Protein AF-0000000087666744 (afdb_homodimer)

Organism: NCBI:txid484088

Radius of gyration: 25.63 Å; Cα contacts (8 Å, |Δi|>4): 619; chains: 2; bounding box: 99×79×42 Å

pLDDT: mean 88.65, std 18.72, range [38.91, 98.94]

Sequence (316 aa):
MKSLLIVILNVIALVVMPTIAQAQQSLMPDPAAFERDHFNKRCGGQASYGDGFVTEQDINNDGLKDIVINEGEITCKGEKGPDCTDEGCPRNFYLQVAEGGYFMVATARIYGYDFIQRFGNMVLVMKMHPHFCDRTDTEPCEMTVRVRGTKFVTISKKMKSLLIVILNVIALVVMPTIAQAQQSLMPDPAAFERDHFNKRCGGQASYGDGFVTEQDINNDGLKDIVINEGEITCKGEKGPDCTDEGCPRNFYLQVAEGGYFMVATARIYGYDFIQRFGNMVLVMKMHPHFCDRTDTEPCEMTVRVRGTKFVTISKK

Secondary structure (DSSP, 8-state):
-------------------------PPBS-HHHHHHHHHHHHTTT-EEE-TTSEEEE-TTSSSS-EEEEEGGGEEETTEESTT-BTTBEEEEEEEE-TTS-EEEEEEEEESEEEEEEETTEEEEEEEE-GGGGT--SSS-EEEEEEEETTEEEEEEE-/-------------------------PPBS-HHHHHHHHHHHHTTT-EEE-TTSEEEE-TTSSSS-EEEEEGGGEEETTEESTT-BTTBEEEEEEEE-TTS-EEEEEEEEESEEEEEEETTEEEEEEEE-GGGGT--SSS-EEEEEEEETTEEEEEEE-

Nearest PDB structures (foldseek):
  7yny-assembly1_H  TM=3.699E-01  e=9.522E-01  Helicoverpa armigera nucleopolyhedrovirus
  7pkw-assembly1_A  TM=5.130E-01  e=5.928E+00  Streptococcus thermophilus
  8xxn-assembly1_3B  TM=5.288E-01  e=9.761E+00  Homo sapiens
  6w3f-assembly2_B  TM=2.736E-01  e=1.403E+00  synthetic construct
  7yny-assembly1_H  TM=3.662E-01  e=1.272E+00  Helicoverpa armigera nucleopolyhedrovirus

Solvent-accessible surface area (backbone atoms only — not comparable to full-atom values): 18112 Å² total; per-residue (Å²): 134,86,77,78,80,76,80,77,76,78,76,78,77,77,74,74,69,75,71,71,74,64,49,77,73,67,64,38,80,48,68,67,61,54,51,49,53,54,45,25,61,75,31,74,67,39,47,47,74,45,89,70,23,65,43,78,41,51,64,40,72,78,82,49,71,15,41,39,38,33,45,54,28,30,27,41,71,83,36,68,14,78,77,42,55,99,53,23,20,42,30,40,36,28,46,50,46,93,92,57,32,24,44,76,74,48,68,46,62,26,70,47,70,44,82,42,77,54,97,93,37,61,30,41,41,32,32,26,44,15,68,83,63,70,38,86,65,86,59,70,24,40,37,32,31,38,34,55,78,88,40,79,41,78,58,39,64,86,135,84,78,78,79,76,79,79,77,79,78,76,76,78,73,74,68,75,71,71,72,63,52,78,74,67,64,39,79,48,66,67,60,53,52,49,54,53,44,25,61,73,32,74,67,40,47,48,72,45,85,68,23,67,43,78,41,49,64,40,71,78,83,50,69,16,41,39,39,33,46,55,29,29,28,41,71,85,36,67,15,77,78,41,52,99,52,23,20,43,31,40,36,29,46,50,46,94,92,56,33,24,44,75,74,48,69,46,62,26,70,47,71,45,82,44,78,54,97,92,35,61,30,41,39,33,33,25,44,16,68,83,64,68,40,86,66,85,58,69,24,41,38,31,31,37,35,56,79,88,39,79,41,78,58,39,63,89

Foldseek 3Di:
DPPPPPPPPPPPPPPPPPPPVPPPPDFAQDVVVVVCVVLCVVLVNPKDFDPPQWDWDPQQPPPDTWIKGWQQGIARPNRGQPPADPFAHKIWTWDADPVHGTDTLDIDGFNDWDFDDDPNATKIWTWTQCVVVVDDDGHIKTWIWHHHPSDTHTPDID/DPPPPPPPPPPPPPPPPPPPVPPPPDFAQDVVVVVCVVLCVVLVNPKDFDPPQWDWDPQQPPPDTWIKGWQQGIARPNRGQPPADPFAHKIWTWDADPVHGTDTLDIDGFNDWDFDDDPNATKIWTWTACVVVVDDDGHIKTWIWHHHPSDTHTPDID

Structure (mmCIF, N/CA/C/O backbone):
data_AF-0000000087666744-model_v1
#
loop_
_entity.id
_entity.type
_entity.pdbx_description
1 polymer 'Uncharacterized protein'
#
loop_
_atom_site.group_PDB
_atom_site.id
_atom_site.type_symbol
_atom_site.label_atom_id
_atom_site.label_alt_id
_atom_site.label_comp_id
_atom_site.label_asym_id
_atom_site.label_entity_id
_atom_site.label_seq_id
_atom_site.pdbx_PDB_ins_code
_atom_site.Cartn_x
_atom_site.Cartn_y
_atom_site.Cartn_z
_atom_site.occupancy
_atom_site.B_iso_or_equiv
_atom_site.auth_seq_id
_atom_site.auth_comp_id
_atom_site.auth_asym_id
_atom_site.auth_atom_id
_atom_site.pdbx_PDB_model_num
ATOM 1 N N . MET A 1 1 ? 53.219 57.031 -16.375 1 38.91 1 MET A N 1
ATOM 2 C CA . MET A 1 1 ? 52.375 56.188 -15.539 1 38.91 1 MET A CA 1
ATOM 3 C C . MET A 1 1 ? 51.156 55.688 -16.328 1 38.91 1 MET A C 1
ATOM 5 O O . MET A 1 1 ? 50.156 56.375 -16.469 1 38.91 1 MET A O 1
ATOM 9 N N . LYS A 1 2 ? 51.438 54.906 -17.516 1 48.69 2 LYS A N 1
ATOM 10 C CA . LYS A 1 2 ? 50.406 54.281 -18.375 1 48.69 2 LYS A CA 1
ATOM 11 C C . LYS A 1 2 ? 49.5 53.344 -17.562 1 48.69 2 LYS A C 1
ATOM 13 O O . LYS A 1 2 ? 50 52.438 -16.891 1 48.69 2 LYS A O 1
ATOM 18 N N . SER A 1 3 ? 48.344 53.812 -17.031 1 44.25 3 SER A N 1
ATOM 19 C CA . SER A 1 3 ? 47.312 53.125 -16.312 1 44.25 3 SER A CA 1
ATOM 20 C C . SER A 1 3 ? 46.75 51.938 -17.141 1 44.25 3 SER A C 1
ATOM 22 O O . SER A 1 3 ? 46.281 52.156 -18.266 1 44.25 3 SER A O 1
ATOM 24 N N . LEU A 1 4 ? 47.375 50.781 -17.047 1 49.62 4 LEU A N 1
ATOM 25 C CA . LEU A 1 4 ? 46.844 49.562 -17.625 1 49.62 4 LEU A CA 1
ATOM 26 C C . LEU A 1 4 ? 45.406 49.312 -17.141 1 49.62 4 LEU A C 1
ATOM 28 O O . LEU A 1 4 ? 45.156 49.188 -15.945 1 49.62 4 LEU A O 1
ATOM 32 N N . LEU A 1 5 ? 44.406 49.719 -17.922 1 48.03 5 LEU A N 1
ATOM 33 C CA . LEU A 1 5 ? 42.969 49.469 -17.734 1 48.03 5 LEU A CA 1
ATOM 34 C C . LEU A 1 5 ? 42.688 47.969 -17.766 1 48.03 5 LEU A C 1
ATOM 36 O O . LEU A 1 5 ? 42.906 47.312 -18.781 1 48.03 5 LEU A O 1
ATOM 40 N N . ILE A 1 6 ? 42.906 47.25 -16.672 1 52.59 6 ILE A N 1
ATOM 41 C CA . ILE A 1 6 ? 42.5 45.875 -16.578 1 52.59 6 ILE A CA 1
ATOM 42 C C . ILE A 1 6 ? 41 45.719 -16.688 1 52.59 6 ILE A C 1
ATOM 44 O O . ILE A 1 6 ? 40.25 46.281 -15.875 1 52.59 6 ILE A O 1
ATOM 48 N N . VAL A 1 7 ? 40.438 45.469 -17.891 1 47.66 7 VAL A N 1
ATOM 49 C CA . VAL A 1 7 ? 39.031 45.156 -18.125 1 47.66 7 VAL A CA 1
ATOM 50 C C . VAL A 1 7 ? 38.688 43.781 -17.5 1 47.66 7 VAL A C 1
ATOM 52 O O . VAL A 1 7 ? 39.281 42.781 -17.875 1 47.66 7 VAL A O 1
ATOM 55 N N . ILE A 1 8 ? 38.344 43.781 -16.219 1 48 8 ILE A N 1
ATOM 56 C CA . ILE A 1 8 ? 37.844 42.562 -15.594 1 48 8 ILE A CA 1
ATOM 57 C C . ILE A 1 8 ? 36.531 42.156 -16.234 1 48 8 ILE A C 1
ATOM 59 O O . ILE A 1 8 ? 35.531 42.906 -16.156 1 48 8 ILE A O 1
ATOM 63 N N . LEU A 1 9 ? 36.531 41.344 -17.312 1 46.62 9 LEU A N 1
ATOM 64 C CA . LEU A 1 9 ? 35.344 40.719 -17.875 1 46.62 9 LEU A CA 1
ATOM 65 C C . LEU A 1 9 ? 34.688 39.75 -16.875 1 46.62 9 LEU A C 1
ATOM 67 O O . LEU A 1 9 ? 35.281 38.75 -16.484 1 46.62 9 LEU A O 1
ATOM 71 N N . ASN A 1 10 ? 33.812 40.25 -16.016 1 46.53 10 ASN A N 1
ATOM 72 C CA . ASN A 1 10 ? 33.031 39.375 -15.156 1 46.53 10 ASN A CA 1
ATOM 73 C C . ASN A 1 10 ? 32.156 38.406 -15.961 1 46.53 10 ASN A C 1
ATOM 75 O O . ASN A 1 10 ? 31.25 38.812 -16.672 1 46.53 10 ASN A O 1
ATOM 79 N N . VAL A 1 11 ? 32.75 37.281 -16.438 1 44.62 11 VAL A N 1
ATOM 80 C CA . VAL A 1 11 ? 31.969 36.188 -17.031 1 44.62 11 VAL A CA 1
ATOM 81 C C . VAL A 1 11 ? 30.922 35.719 -16.047 1 44.62 11 VAL A C 1
ATOM 83 O O . VAL A 1 11 ? 31.25 35.156 -14.992 1 44.62 11 VAL A O 1
ATOM 86 N N . ILE A 1 12 ? 29.75 36.344 -15.945 1 45.22 12 ILE A N 1
ATOM 87 C CA . ILE A 1 12 ? 28.609 35.844 -15.188 1 45.22 12 ILE A CA 1
ATOM 88 C C . ILE A 1 12 ? 28.219 34.469 -15.68 1 45.22 12 ILE A C 1
ATOM 90 O O . ILE A 1 12 ? 27.766 34.312 -16.812 1 45.22 12 ILE A O 1
ATOM 94 N N . ALA A 1 13 ? 28.953 33.344 -15.289 1 42.81 13 ALA A N 1
ATOM 95 C CA . ALA A 1 13 ? 28.453 32 -15.578 1 42.81 13 ALA A CA 1
ATOM 96 C C . ALA A 1 13 ? 27.062 31.797 -14.977 1 42.81 13 ALA A C 1
ATOM 98 O O . ALA A 1 13 ? 26.906 31.781 -13.758 1 42.81 13 ALA A O 1
ATOM 99 N N . LEU A 1 14 ? 25.984 32.125 -15.703 1 43.78 14 LEU A N 1
ATOM 100 C CA . LEU A 1 14 ? 24.641 31.703 -15.336 1 43.78 14 LEU A CA 1
ATOM 101 C C . LEU A 1 14 ? 24.562 30.188 -15.203 1 43.78 14 LEU A C 1
ATOM 103 O O . LEU A 1 14 ? 24.562 29.469 -16.203 1 43.78 14 LEU A O 1
ATOM 107 N N . VAL A 1 15 ? 25.109 29.609 -14.156 1 42.53 15 VAL A N 1
ATOM 108 C CA . VAL A 1 15 ? 24.828 28.203 -13.891 1 42.53 15 VAL A CA 1
ATOM 109 C C . VAL A 1 15 ? 23.312 27.984 -13.82 1 42.53 15 VAL A C 1
ATOM 111 O O . VAL A 1 15 ? 22.656 28.469 -12.898 1 42.53 15 VAL A O 1
ATOM 114 N N . VAL A 1 16 ? 22.578 27.875 -14.922 1 42.31 16 VAL A N 1
ATOM 115 C CA . VAL A 1 16 ? 21.203 27.391 -14.914 1 42.31 16 VAL A CA 1
ATOM 116 C C . VAL A 1 16 ? 21.109 26.094 -14.125 1 42.31 16 VAL A C 1
ATOM 118 O O . VAL A 1 16 ? 21.609 25.062 -14.57 1 42.31 16 VAL A O 1
ATOM 121 N N . MET A 1 17 ? 21.172 26.141 -12.82 1 40.66 17 MET A N 1
ATOM 122 C CA . MET A 1 17 ? 20.828 24.938 -12.078 1 40.66 17 MET A CA 1
ATOM 123 C C . MET A 1 17 ? 19.562 24.312 -12.625 1 40.66 17 MET A C 1
ATOM 125 O O . MET A 1 17 ? 18.547 24.984 -12.781 1 40.66 17 MET A O 1
ATOM 129 N N . PRO A 1 18 ? 19.641 23.25 -13.383 1 42.25 18 PRO A N 1
ATOM 130 C CA . PRO A 1 18 ? 18.391 22.594 -13.766 1 42.25 18 PRO A CA 1
ATOM 131 C C . PRO A 1 18 ? 17.391 22.5 -12.609 1 42.25 18 PRO A C 1
ATOM 133 O O . PRO A 1 18 ? 17.766 22.141 -11.492 1 42.25 18 PRO A O 1
ATOM 136 N N . THR A 1 19 ? 16.406 23.328 -12.477 1 38.94 19 THR A N 1
ATOM 137 C CA . THR A 1 19 ? 15.289 23.047 -11.586 1 38.94 19 THR A CA 1
ATOM 138 C C . THR A 1 19 ? 14.844 21.594 -11.703 1 38.94 19 THR A C 1
ATOM 140 O O . THR A 1 19 ? 14.375 21.172 -12.766 1 38.94 19 THR A O 1
ATOM 143 N N . ILE A 1 20 ? 15.633 20.594 -11.336 1 40.03 20 ILE A N 1
ATOM 144 C CA . ILE A 1 20 ? 14.922 19.328 -11.141 1 40.03 20 ILE A CA 1
ATOM 145 C C . ILE A 1 20 ? 13.477 19.609 -10.742 1 40.03 20 ILE A C 1
ATOM 147 O O . ILE A 1 20 ? 13.219 20.25 -9.727 1 40.03 20 ILE A O 1
ATOM 151 N N . ALA A 1 21 ? 12.641 20.031 -11.68 1 41.25 21 ALA A N 1
ATOM 152 C CA . ALA A 1 21 ? 11.203 20.078 -11.398 1 41.25 21 ALA A CA 1
ATOM 153 C C . ALA A 1 21 ? 10.805 19.016 -10.383 1 41.25 21 ALA A C 1
ATOM 155 O O . ALA A 1 21 ? 10.711 17.828 -10.719 1 41.25 21 ALA A O 1
ATOM 156 N N . GLN A 1 22 ? 11.352 19 -9.125 1 43.62 22 GLN A N 1
ATOM 157 C CA . GLN A 1 22 ? 10.695 18.141 -8.148 1 43.62 22 GLN A CA 1
ATOM 158 C C . GLN A 1 22 ? 9.18 18.141 -8.336 1 43.62 22 GLN A C 1
ATOM 160 O O . GLN A 1 22 ? 8.578 19.188 -8.547 1 43.62 22 GLN A O 1
ATOM 165 N N . ALA A 1 23 ? 8.672 17.219 -8.961 1 49.75 23 ALA A N 1
ATOM 166 C CA . ALA A 1 23 ? 7.23 17.031 -9.109 1 49.75 23 ALA A CA 1
ATOM 167 C C . ALA A 1 23 ? 6.477 17.719 -7.969 1 49.75 23 ALA A C 1
ATOM 169 O O . ALA A 1 23 ? 6.809 17.516 -6.797 1 49.75 23 ALA A O 1
ATOM 170 N N . GLN A 1 24 ? 5.938 18.953 -8.164 1 52.19 24 GLN A N 1
ATOM 171 C CA . GLN A 1 24 ? 5.246 19.797 -7.207 1 52.19 24 GLN A CA 1
ATOM 172 C C . GLN A 1 24 ? 4.277 18.984 -6.348 1 52.19 24 GLN A C 1
ATOM 174 O O . GLN A 1 24 ? 3.133 18.766 -6.746 1 52.19 24 GLN A O 1
ATOM 179 N N . GLN A 1 25 ? 4.727 18.047 -5.438 1 63.5 25 GLN A N 1
ATOM 180 C CA . GLN A 1 25 ? 3.842 17.391 -4.48 1 63.5 25 GLN A CA 1
ATOM 181 C C . GLN A 1 25 ? 3.084 18.422 -3.643 1 63.5 25 GLN A C 1
ATOM 183 O O . GLN A 1 25 ? 3.682 19.344 -3.096 1 63.5 25 GLN A O 1
ATOM 188 N N . SER A 1 26 ? 1.712 18.625 -3.898 1 76 26 SER A N 1
ATOM 189 C CA . SER A 1 26 ? 0.918 19.484 -3.031 1 76 26 SER A CA 1
ATOM 190 C C . SER A 1 26 ? 0.887 18.953 -1.601 1 76 26 SER A C 1
ATOM 192 O O . SER A 1 26 ? 0.693 17.766 -1.381 1 76 26 SER A O 1
ATOM 194 N N . LEU A 1 27 ? 1.255 19.797 -0.593 1 87.88 27 LEU A N 1
ATOM 195 C CA . LEU A 1 27 ? 1.311 19.406 0.81 1 87.88 27 LEU A CA 1
ATOM 196 C C . LEU A 1 27 ? -0.052 19.562 1.476 1 87.88 27 LEU A C 1
ATOM 198 O O . LEU A 1 27 ? -0.756 20.547 1.228 1 87.88 27 LEU A O 1
ATOM 202 N N . MET A 1 28 ? -0.437 18.516 2.234 1 92.88 28 MET A N 1
ATOM 203 C CA . MET A 1 28 ? -1.673 18.5 3.012 1 92.88 28 MET A CA 1
ATOM 204 C C . MET A 1 28 ? -1.461 19.141 4.379 1 92.88 28 MET A C 1
ATOM 206 O O . MET A 1 28 ? -0.587 18.719 5.137 1 92.88 28 MET A O 1
ATOM 210 N N . PRO A 1 29 ? -2.291 20.156 4.633 1 94.44 29 PRO A N 1
ATOM 211 C CA . PRO A 1 29 ? -2.061 20.828 5.914 1 94.44 29 PRO A CA 1
ATOM 212 C C . PRO A 1 29 ? -2.459 19.969 7.113 1 94.44 29 PRO A C 1
ATOM 214 O O . PRO A 1 29 ? -1.807 20.016 8.156 1 94.44 29 PRO A O 1
ATOM 217 N N . ASP A 1 30 ? -3.555 19.219 6.992 1 97.06 30 ASP A N 1
ATOM 218 C CA . ASP A 1 30 ? -4.121 18.469 8.109 1 97.06 30 ASP A CA 1
ATOM 219 C C . ASP A 1 30 ? -4.645 17.109 7.648 1 97.06 30 ASP A C 1
ATOM 221 O O . ASP A 1 30 ? -5.809 16.984 7.266 1 97.06 30 ASP A O 1
ATOM 225 N N . PRO A 1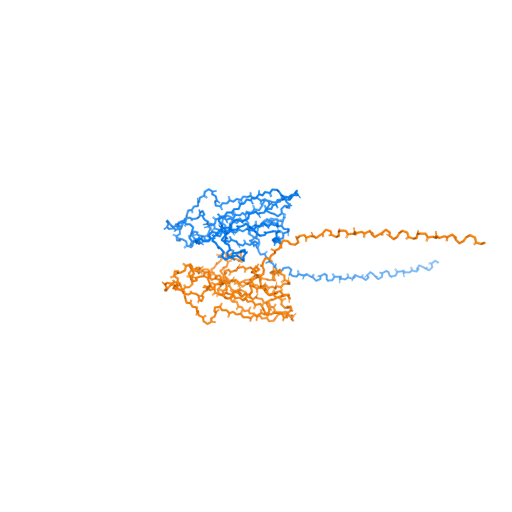 31 ? -3.818 16.078 7.805 1 98 31 PRO A N 1
ATOM 226 C CA . PRO A 1 31 ? -4.23 14.742 7.336 1 98 31 PRO A CA 1
ATOM 227 C C . PRO A 1 31 ? -5.523 14.266 7.992 1 98 31 PRO A C 1
ATOM 229 O O . PRO A 1 31 ? -6.344 13.609 7.34 1 98 31 PRO A O 1
ATOM 232 N N . ALA A 1 32 ? -5.734 14.523 9.242 1 98.5 32 ALA A N 1
ATOM 233 C CA . ALA A 1 32 ? -6.941 14.086 9.945 1 98.5 32 ALA A CA 1
ATOM 234 C C . ALA A 1 32 ? -8.188 14.727 9.336 1 98.5 32 ALA A C 1
ATOM 236 O O . ALA A 1 32 ? -9.172 14.039 9.047 1 98.5 32 ALA A O 1
ATOM 237 N N . ALA A 1 33 ? -8.117 16.016 9.172 1 97.94 33 ALA A N 1
ATOM 238 C CA . ALA A 1 33 ? -9.242 16.719 8.555 1 97.94 33 ALA A CA 1
ATOM 239 C C . ALA A 1 33 ? -9.484 16.234 7.133 1 97.94 33 ALA A C 1
ATOM 241 O O . ALA A 1 33 ? -10.633 16.047 6.711 1 97.94 33 ALA A O 1
ATOM 242 N N . PHE A 1 34 ? -8.414 16.062 6.406 1 97.94 34 PHE A N 1
ATOM 243 C CA . PHE A 1 34 ? -8.461 15.586 5.027 1 97.94 34 PHE A CA 1
ATOM 244 C C . PHE A 1 34 ? -9.172 14.242 4.938 1 97.94 34 PHE A C 1
ATOM 246 O O . PHE A 1 34 ? -10.086 14.07 4.133 1 97.94 34 PHE A O 1
ATOM 253 N N . GLU A 1 35 ? -8.805 13.281 5.816 1 98.06 35 GLU A N 1
ATOM 254 C CA . GLU A 1 35 ? -9.414 11.953 5.832 1 98.06 35 GLU A CA 1
ATOM 255 C C . GLU A 1 35 ? -10.859 12.016 6.32 1 98.06 35 GLU A C 1
ATOM 257 O O . GLU A 1 35 ? -11.727 11.312 5.797 1 98.06 35 GLU A O 1
ATOM 262 N N . ARG A 1 36 ? -11.133 12.82 7.309 1 98.25 36 ARG A N 1
ATOM 263 C CA . ARG A 1 36 ? -12.5 12.977 7.777 1 98.25 36 ARG A CA 1
ATOM 264 C C . ARG A 1 36 ? -13.398 13.516 6.668 1 98.25 36 ARG A C 1
ATOM 266 O O . ARG A 1 36 ? -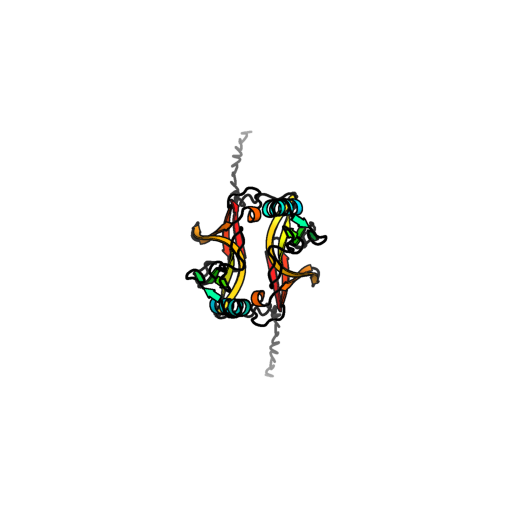14.523 13.039 6.48 1 98.25 36 ARG A O 1
ATOM 273 N N . ASP A 1 37 ? -12.891 14.539 5.965 1 97.25 37 ASP A N 1
ATOM 274 C CA . ASP A 1 37 ? -13.672 15.086 4.859 1 97.25 37 ASP A CA 1
ATOM 275 C C . ASP A 1 37 ? -13.969 14.016 3.811 1 97.25 37 ASP A C 1
ATOM 277 O O . ASP A 1 37 ? -15.102 13.898 3.34 1 97.25 37 ASP A O 1
ATOM 281 N N . HIS A 1 38 ? -12.969 13.258 3.461 1 96.69 38 HIS A N 1
ATOM 282 C CA . HIS A 1 38 ? -13.109 12.195 2.469 1 96.69 38 HIS A CA 1
ATOM 283 C C . HIS A 1 38 ? -14.156 11.18 2.895 1 96.69 38 HIS A C 1
ATOM 285 O O . HIS A 1 38 ? -15.078 10.867 2.131 1 96.69 38 HIS A O 1
ATOM 291 N N . PHE A 1 39 ? -14.102 10.688 4.133 1 97.69 39 PHE A N 1
ATOM 292 C CA . PHE A 1 39 ? -14.992 9.617 4.555 1 97.69 39 PHE A CA 1
ATOM 293 C C . PHE A 1 39 ? -16.375 10.164 4.891 1 97.69 39 PHE A C 1
ATOM 295 O O . PHE A 1 39 ? -17.375 9.453 4.766 1 97.69 39 PHE A O 1
ATOM 302 N N . ASN A 1 40 ? -16.422 11.445 5.32 1 97.69 40 ASN A N 1
ATOM 303 C CA . ASN A 1 40 ? -17.75 12.055 5.48 1 97.69 40 ASN A CA 1
ATOM 304 C C . ASN A 1 40 ? -18.516 12.078 4.164 1 97.69 40 ASN A C 1
ATOM 306 O O . ASN A 1 40 ? -19.703 11.742 4.129 1 97.69 40 ASN A O 1
ATOM 310 N N . LYS A 1 41 ? -17.844 12.484 3.094 1 96.38 41 LYS A N 1
ATOM 311 C CA . LYS A 1 41 ? -18.469 12.484 1.775 1 96.38 41 LYS A CA 1
ATOM 312 C C . LYS A 1 41 ? -18.844 11.07 1.339 1 96.38 41 LYS A C 1
ATOM 314 O O . LYS A 1 41 ? -19.969 10.812 0.933 1 96.38 41 LYS A O 1
ATOM 319 N N . ARG A 1 42 ? -17.938 10.219 1.514 1 95.88 42 ARG A N 1
ATOM 320 C CA . ARG A 1 42 ? -18.125 8.844 1.085 1 95.88 42 ARG A CA 1
ATOM 321 C C . ARG A 1 42 ? -19.281 8.18 1.843 1 95.88 42 ARG A C 1
ATOM 323 O O . ARG A 1 42 ? -19.984 7.332 1.297 1 95.88 42 ARG A O 1
ATOM 330 N N . CYS A 1 43 ? -19.516 8.555 3.062 1 97.88 43 CYS A N 1
ATOM 331 C CA . CYS A 1 43 ? -20.5 7.898 3.92 1 97.88 43 CYS A CA 1
ATOM 332 C C . CYS A 1 43 ? -21.797 8.695 3.973 1 97.88 43 CYS A C 1
ATOM 334 O O . CYS A 1 43 ? -22.609 8.484 4.863 1 97.88 43 CYS A O 1
ATOM 336 N N . GLY A 1 44 ? -21.906 9.648 3.168 1 97.19 44 GLY A N 1
ATOM 337 C CA . GLY A 1 44 ? -23.141 10.406 3.092 1 97.19 44 GLY A CA 1
ATOM 338 C C . GLY A 1 44 ? -23.422 11.227 4.34 1 97.19 44 GLY A C 1
ATOM 339 O O . GLY A 1 44 ? -24.562 11.336 4.777 1 97.19 44 GLY A O 1
ATOM 340 N N . GLY A 1 45 ? -22.359 11.602 4.93 1 98 45 GLY A N 1
ATOM 341 C CA . GLY A 1 45 ? -22.5 12.422 6.121 1 98 45 GLY A CA 1
ATOM 342 C C . GLY A 1 45 ? -22.641 11.609 7.395 1 98 45 GLY A C 1
ATOM 343 O O . GLY A 1 45 ? -22.781 12.164 8.484 1 98 45 GLY A O 1
ATOM 344 N N . GLN A 1 46 ? -22.594 10.375 7.301 1 98.19 46 GLN A N 1
ATOM 345 C CA . GLN A 1 46 ? -22.812 9.5 8.453 1 98.19 46 GLN A CA 1
ATOM 346 C C . GLN A 1 46 ? -21.547 8.758 8.836 1 98.19 46 GLN A C 1
ATOM 348 O O . GLN A 1 46 ? -21.578 7.543 9.055 1 98.19 46 GLN A O 1
ATOM 353 N N . ALA A 1 47 ? -20.469 9.453 8.867 1 98.69 47 ALA A N 1
ATOM 354 C CA . ALA A 1 47 ? -19.219 8.883 9.375 1 98.69 47 ALA A CA 1
ATOM 355 C C . ALA A 1 47 ? -18.969 9.297 10.828 1 98.69 47 ALA A C 1
ATOM 357 O O . ALA A 1 47 ? -19.297 10.422 11.219 1 98.69 47 ALA A O 1
ATOM 358 N N . SER A 1 48 ? -18.516 8.398 11.625 1 98.81 48 SER A N 1
ATOM 359 C CA . SER A 1 48 ? -18.016 8.703 12.961 1 98.81 48 SER A CA 1
ATOM 360 C C . SER A 1 48 ? -16.641 8.078 13.188 1 98.81 48 SER A C 1
ATOM 362 O O . SER A 1 48 ? -16.219 7.199 12.43 1 98.81 48 SER A O 1
ATOM 364 N N . TYR A 1 49 ? -15.969 8.492 14.203 1 98.81 49 TYR A N 1
ATOM 365 C CA . TYR A 1 49 ? -14.562 8.172 14.375 1 98.81 49 TYR A CA 1
ATOM 366 C C . TYR A 1 49 ? -14.258 7.812 15.828 1 98.81 49 TYR A C 1
ATOM 368 O O . TYR A 1 49 ? -14.633 8.547 16.75 1 98.81 49 TYR A O 1
ATOM 376 N N . GLY A 1 50 ? -13.594 6.684 15.984 1 98.75 50 GLY A N 1
ATOM 377 C CA . GLY A 1 50 ? -13.18 6.27 17.312 1 98.75 50 GLY A CA 1
ATOM 378 C C . GLY A 1 50 ? -11.914 6.961 17.781 1 98.75 50 GLY A C 1
ATOM 379 O O . GLY A 1 50 ? -11.25 7.648 17 1 98.75 50 GLY A O 1
ATOM 380 N N . ASP A 1 51 ? -11.508 6.727 19.078 1 98 51 ASP A N 1
ATOM 381 C CA . ASP A 1 51 ? -10.375 7.398 19.703 1 98 51 ASP A CA 1
ATOM 382 C C . ASP A 1 51 ? -9.062 7.016 19.016 1 98 51 ASP A C 1
ATOM 384 O O . ASP A 1 51 ? -8.102 7.797 19.016 1 98 51 ASP A O 1
ATOM 388 N N . GLY A 1 52 ? -8.961 5.891 18.391 1 98.56 52 GLY A N 1
ATOM 389 C CA . GLY A 1 52 ? -7.73 5.422 17.781 1 98.56 52 GLY A CA 1
ATOM 390 C C . GLY A 1 52 ? -7.59 5.836 16.328 1 98.56 52 GLY A C 1
ATOM 391 O O . GLY A 1 52 ? -6.652 5.422 15.648 1 98.56 52 GLY A O 1
ATOM 392 N N . PHE A 1 53 ? -8.422 6.715 15.93 1 98.88 53 PHE A N 1
ATOM 393 C CA . PHE A 1 53 ? -8.469 7.102 14.523 1 98.88 53 PHE A CA 1
ATOM 394 C C . PHE A 1 53 ? -7.188 7.828 14.125 1 98.88 53 PHE A C 1
ATOM 396 O O . PHE A 1 53 ? -6.629 7.57 13.055 1 98.88 53 PHE A O 1
ATOM 403 N N . VAL A 1 54 ? -6.676 8.703 14.938 1 98.94 54 VAL A N 1
ATOM 404 C CA . VAL A 1 54 ? -5.492 9.508 14.656 1 98.94 54 VAL A CA 1
ATOM 405 C C . VAL A 1 54 ? -4.406 9.211 15.688 1 98.94 54 VAL A C 1
ATOM 407 O O . VAL A 1 54 ? -4.66 9.25 16.891 1 98.94 54 VAL A O 1
ATOM 410 N N . THR A 1 55 ? -3.217 8.93 15.258 1 98.81 55 THR A N 1
ATOM 411 C CA . THR A 1 55 ? -2.039 8.789 16.109 1 98.81 55 THR A CA 1
ATOM 412 C C . THR A 1 55 ? -0.909 9.688 15.609 1 98.81 55 THR A C 1
ATOM 414 O O . THR A 1 55 ? -0.611 9.727 14.414 1 98.81 55 THR A O 1
ATOM 417 N N . GLU A 1 56 ? -0.333 10.477 16.484 1 98.31 56 GLU A N 1
ATOM 418 C CA . GLU A 1 56 ? 0.858 11.266 16.188 1 98.31 56 GLU A CA 1
ATOM 419 C C . GLU A 1 56 ? 2.125 10.547 16.656 1 98.31 56 GLU A C 1
ATOM 421 O O . GLU A 1 56 ? 2.217 10.125 17.812 1 98.31 56 GLU A O 1
ATOM 426 N N . GLN A 1 57 ? 3.049 10.438 15.719 1 98.31 57 GLN A N 1
ATOM 427 C CA . GLN A 1 57 ? 4.309 9.781 16.047 1 98.31 57 GLN A CA 1
ATOM 428 C C . GLN A 1 57 ? 5.402 10.164 15.055 1 98.31 57 GLN A C 1
ATOM 430 O O . GLN A 1 57 ? 5.121 10.477 13.898 1 98.31 57 GLN A O 1
ATOM 435 N N . ASP A 1 58 ? 6.633 10.18 15.523 1 98.56 58 ASP A N 1
ATOM 436 C CA . ASP A 1 58 ? 7.773 10.414 14.641 1 98.56 58 ASP A CA 1
ATOM 437 C C . ASP A 1 58 ? 8.203 9.117 13.945 1 98.56 58 ASP A C 1
ATOM 439 O O . ASP A 1 58 ? 9.164 8.477 14.375 1 98.56 58 ASP A O 1
ATOM 443 N N . ILE A 1 59 ? 7.523 8.797 12.867 1 97.94 59 ILE A N 1
ATOM 444 C CA . ILE A 1 59 ? 7.641 7.469 12.273 1 97.94 59 ILE A CA 1
ATOM 445 C C . ILE A 1 59 ? 9 7.32 11.602 1 97.94 59 ILE A C 1
ATOM 447 O O . ILE A 1 59 ? 9.555 6.219 11.531 1 97.94 59 ILE A O 1
ATOM 451 N N . ASN A 1 60 ? 9.625 8.477 11.117 1 98.25 60 ASN A N 1
ATOM 452 C CA . ASN A 1 60 ? 10.859 8.352 10.359 1 98.25 60 ASN A CA 1
ATOM 453 C C . ASN A 1 60 ? 12.055 8.906 11.133 1 98.25 60 ASN A C 1
ATOM 455 O O . ASN A 1 60 ? 13.125 9.125 10.562 1 98.25 60 ASN A O 1
ATOM 459 N N . ASN A 1 61 ? 11.891 9.234 12.414 1 97.94 61 ASN A N 1
ATOM 460 C CA . ASN A 1 61 ? 12.953 9.578 13.344 1 97.94 61 ASN A CA 1
ATOM 461 C C . ASN A 1 61 ? 13.633 10.891 12.953 1 97.94 61 ASN A C 1
ATOM 463 O O . ASN A 1 61 ? 14.852 11.031 13.094 1 97.94 61 ASN A O 1
ATOM 467 N N . ASP A 1 62 ? 12.906 11.906 12.414 1 98.25 62 ASP A N 1
ATOM 468 C CA . ASP A 1 62 ? 13.531 13.164 12.008 1 98.25 62 ASP A CA 1
ATOM 469 C C . ASP A 1 62 ? 13.164 14.297 12.961 1 98.25 62 ASP A C 1
ATOM 471 O O . ASP A 1 62 ? 13.469 15.461 12.695 1 98.25 62 ASP A O 1
ATOM 475 N N . GLY A 1 63 ? 12.43 13.953 13.969 1 97.88 63 GLY A N 1
ATOM 476 C CA . GLY A 1 63 ? 12.117 14.922 15 1 97.88 63 GLY A CA 1
ATOM 477 C C . GLY A 1 63 ? 10.797 15.633 14.773 1 97.88 63 GLY A C 1
ATOM 478 O O . GLY A 1 63 ? 10.352 16.406 15.617 1 97.88 63 GLY A O 1
ATOM 479 N N . LEU A 1 64 ? 10.133 15.445 13.656 1 98.44 64 LEU A N 1
ATOM 480 C CA . LEU A 1 64 ? 8.828 16.031 13.375 1 98.44 64 LEU A CA 1
ATOM 481 C C . LEU A 1 64 ? 7.703 15.039 13.672 1 98.44 64 LEU A C 1
ATOM 483 O O . LEU A 1 64 ? 7.902 13.828 13.578 1 98.44 64 LEU A O 1
ATOM 487 N N . LYS A 1 65 ? 6.551 15.508 14.023 1 98.12 65 LYS A N 1
ATOM 488 C CA . LYS A 1 65 ? 5.41 14.656 14.344 1 98.12 65 LYS A CA 1
ATOM 489 C C . LYS A 1 65 ? 4.652 14.258 13.078 1 98.12 65 LYS A C 1
ATOM 491 O O . LYS A 1 65 ? 3.996 15.094 12.453 1 98.12 65 LYS A O 1
ATOM 496 N N . ASP A 1 66 ? 4.719 13.023 12.758 1 98.75 66 ASP A N 1
ATOM 497 C CA . ASP A 1 66 ? 3.959 12.453 11.648 1 98.75 66 ASP A CA 1
ATOM 498 C C . ASP A 1 66 ? 2.58 11.984 12.109 1 98.75 66 ASP A C 1
ATOM 500 O O . ASP A 1 66 ? 2.244 12.102 13.297 1 98.75 66 ASP A O 1
ATOM 504 N N . ILE A 1 67 ? 1.709 11.547 11.102 1 98.81 67 ILE A N 1
ATOM 505 C CA . ILE A 1 67 ? 0.342 11.141 11.406 1 98.81 67 ILE A CA 1
ATOM 506 C C . ILE A 1 67 ? 0.066 9.766 10.812 1 98.81 67 ILE A C 1
ATOM 508 O O . ILE A 1 67 ? 0.417 9.492 9.664 1 98.81 67 ILE A O 1
ATOM 512 N N . VAL A 1 68 ? -0.478 8.883 11.641 1 98.94 68 VAL A N 1
ATOM 513 C CA . VAL A 1 68 ? -1.019 7.613 11.156 1 98.94 68 VAL A CA 1
ATOM 514 C C . VAL A 1 68 ? -2.539 7.613 11.297 1 98.94 68 VAL A C 1
ATOM 516 O O . VAL A 1 68 ? -3.068 7.887 12.383 1 98.94 68 VAL A O 1
ATOM 519 N N . ILE A 1 69 ? -3.229 7.387 10.195 1 98.94 69 ILE A N 1
ATOM 520 C CA . ILE A 1 69 ? -4.684 7.273 10.172 1 98.94 69 ILE A CA 1
ATOM 521 C C . ILE A 1 69 ? -5.082 5.801 10.188 1 98.94 69 ILE A C 1
ATOM 523 O O . ILE A 1 69 ? -4.582 5.004 9.391 1 98.94 69 ILE A O 1
ATOM 527 N N . ASN A 1 70 ? -5.926 5.398 11.102 1 98.94 70 ASN A N 1
ATOM 528 C CA . ASN A 1 70 ? -6.457 4.047 11.25 1 98.94 70 ASN A CA 1
ATOM 529 C C . ASN A 1 70 ? -7.879 3.941 10.703 1 98.94 70 ASN A C 1
ATOM 531 O O . ASN A 1 70 ? -8.836 4.312 11.383 1 98.94 70 ASN A O 1
ATOM 535 N N . GLU A 1 71 ? -8.078 3.346 9.578 1 98.56 71 GLU A N 1
ATOM 536 C CA . GLU A 1 71 ? -9.406 3.27 8.977 1 98.56 71 GLU A CA 1
ATOM 537 C C . GLU A 1 71 ? -10.297 2.279 9.719 1 98.56 71 GLU A C 1
ATOM 539 O O . GLU A 1 71 ? -11.516 2.281 9.547 1 98.56 71 GLU A O 1
ATOM 544 N N . GLY A 1 72 ? -9.672 1.436 10.562 1 98.75 72 GLY A N 1
ATOM 545 C CA . GLY A 1 72 ? -10.453 0.531 11.391 1 98.75 72 GLY A CA 1
ATOM 546 C C . GLY A 1 72 ? -11.273 1.248 12.445 1 98.75 72 GLY A C 1
ATOM 547 O O . GLY A 1 72 ? -12.18 0.658 13.047 1 98.75 72 GLY A O 1
ATOM 548 N N . GLU A 1 73 ? -11 2.473 12.641 1 98.88 73 GLU A N 1
ATOM 549 C CA . GLU A 1 73 ? -11.695 3.258 13.656 1 98.88 73 GLU A CA 1
ATOM 550 C C . GLU A 1 73 ? -12.781 4.133 13.031 1 98.88 73 GLU A C 1
ATOM 552 O O . GLU A 1 73 ? -13.359 4.992 13.703 1 98.88 73 GLU A O 1
ATOM 557 N N . ILE A 1 74 ? -13.094 4.008 11.797 1 98.81 74 ILE A N 1
ATOM 558 C CA . ILE A 1 74 ? -14.148 4.727 11.094 1 98.81 74 ILE A CA 1
ATOM 559 C C . ILE A 1 74 ? -15.422 3.885 11.078 1 98.81 74 ILE A C 1
ATOM 561 O O . ILE A 1 74 ? -15.375 2.686 10.797 1 98.81 74 ILE A O 1
ATOM 565 N N . THR A 1 75 ? -16.5 4.441 11.453 1 98.88 75 THR A N 1
ATOM 566 C CA . THR A 1 75 ? -17.812 3.85 11.25 1 98.88 75 THR A CA 1
ATOM 567 C C . THR A 1 75 ? -18.578 4.578 10.148 1 98.88 75 THR A C 1
ATOM 569 O O . THR A 1 75 ? -18.734 5.797 10.195 1 98.88 75 THR A O 1
ATOM 572 N N . CYS A 1 76 ? -18.906 3.881 9.148 1 98.56 76 CYS A N 1
ATOM 573 C CA . CYS A 1 76 ? -19.594 4.422 7.984 1 98.56 76 CYS A CA 1
ATOM 574 C C . CYS A 1 76 ? -21.016 3.865 7.891 1 98.56 76 CYS A C 1
ATOM 576 O O . CYS A 1 76 ? -21.203 2.695 7.555 1 98.56 76 CYS A O 1
ATOM 578 N N . LYS A 1 77 ? -22.031 4.73 8.141 1 97.88 77 LYS A N 1
ATOM 579 C CA . LYS A 1 77 ? -23.422 4.32 8.094 1 97.88 77 LYS A CA 1
ATOM 580 C C . LYS A 1 77 ? -23.672 3.072 8.93 1 97.88 77 LYS A C 1
ATOM 582 O O . LYS A 1 77 ? -24.312 2.125 8.477 1 97.88 77 LYS A O 1
ATOM 587 N N . GLY A 1 78 ? -22.984 3.057 10.016 1 97.88 78 GLY A N 1
ATOM 588 C CA . GLY A 1 78 ? -23.219 2.002 10.992 1 97.88 78 GLY A CA 1
ATOM 589 C C . GLY A 1 78 ? -22.234 0.846 10.859 1 97.88 78 GLY A C 1
ATOM 590 O O . GLY A 1 78 ? -22.172 -0.023 11.727 1 97.88 78 GLY A O 1
ATOM 591 N N . GLU A 1 79 ? -21.453 0.823 9.781 1 97.56 79 GLU A N 1
ATOM 592 C CA . GLU A 1 79 ? -20.469 -0.244 9.57 1 97.56 79 GLU A CA 1
ATOM 593 C C . GLU A 1 79 ? -19.078 0.197 9.984 1 97.56 79 GLU A C 1
ATOM 595 O O . GLU A 1 79 ? -18.531 1.152 9.43 1 97.56 79 GLU A O 1
ATOM 600 N N . LYS A 1 80 ? -18.531 -0.527 10.961 1 98.12 80 LYS A N 1
ATOM 601 C CA . LYS A 1 80 ? -17.188 -0.205 11.422 1 98.12 80 LYS A CA 1
ATOM 602 C C . LYS A 1 80 ? -16.141 -0.75 10.461 1 98.12 80 LYS A C 1
ATOM 604 O O . LYS A 1 80 ? -16.234 -1.889 10 1 98.12 80 LYS A O 1
ATOM 609 N N . GLY A 1 81 ? -15.133 0.066 10.188 1 97.75 81 GLY A N 1
ATOM 610 C CA . GLY A 1 81 ? -14.062 -0.362 9.312 1 97.75 81 GLY A CA 1
ATOM 611 C C . GLY A 1 81 ? -14.531 -0.703 7.91 1 97.75 81 GLY A C 1
ATOM 612 O O . GLY A 1 81 ? -14.344 -1.827 7.441 1 97.75 81 GLY A O 1
ATOM 613 N N . PRO A 1 82 ? -15.023 0.328 7.215 1 96.69 82 PRO A N 1
ATOM 614 C CA . PRO A 1 82 ? -15.68 -0.001 5.945 1 96.69 82 PRO A CA 1
ATOM 615 C C . PRO A 1 82 ? -14.719 -0.611 4.93 1 96.69 82 PRO A C 1
ATOM 617 O O . PRO A 1 82 ? -15.141 -1.322 4.016 1 96.69 82 PRO A O 1
ATOM 620 N N . ASP A 1 83 ? -13.453 -0.368 5.105 1 96.69 83 ASP A N 1
ATOM 621 C CA . ASP A 1 83 ? -12.484 -0.893 4.148 1 96.69 83 ASP A CA 1
ATOM 622 C C . ASP A 1 83 ? -11.648 -2.016 4.766 1 96.69 83 ASP A C 1
ATOM 624 O O . ASP A 1 83 ? -10.641 -2.436 4.195 1 96.69 83 ASP A O 1
ATOM 628 N N . CYS A 1 84 ? -12.078 -2.508 5.918 1 97.69 84 CYS A N 1
ATOM 629 C CA . CYS A 1 84 ? -11.391 -3.625 6.559 1 97.69 84 CYS A CA 1
ATOM 630 C C . CYS A 1 84 ? -11.844 -4.953 5.969 1 97.69 84 CYS A C 1
ATOM 632 O O . CYS A 1 84 ? -12.945 -5.051 5.422 1 97.69 84 CYS A O 1
ATOM 634 N N . THR A 1 85 ? -10.945 -5.883 5.965 1 94.75 85 THR A N 1
ATOM 635 C CA . THR A 1 85 ? -11.234 -7.285 5.68 1 94.75 85 THR A CA 1
ATOM 636 C C . THR A 1 85 ? -10.695 -8.18 6.789 1 94.75 85 THR A C 1
ATOM 638 O O . THR A 1 85 ? -10.211 -7.691 7.809 1 94.75 85 THR A O 1
ATOM 641 N N . ASP A 1 86 ? -10.844 -9.477 6.578 1 94.38 86 ASP A N 1
ATOM 642 C CA . ASP A 1 86 ? -10.289 -10.43 7.539 1 94.38 86 ASP A CA 1
ATOM 643 C C . ASP A 1 86 ? -8.766 -10.305 7.605 1 94.38 86 ASP A C 1
ATOM 645 O O . ASP A 1 86 ? -8.133 -10.828 8.531 1 94.38 86 ASP A O 1
ATOM 649 N N . GLU A 1 87 ? -8.25 -9.547 6.691 1 96.81 87 GLU A N 1
ATOM 650 C CA . GLU A 1 87 ? -6.793 -9.469 6.633 1 96.81 87 GLU A CA 1
ATOM 651 C C . GLU A 1 87 ? -6.281 -8.195 7.293 1 96.81 87 GLU A C 1
ATOM 653 O O . GLU A 1 87 ? -5.086 -7.895 7.238 1 96.81 87 GLU A O 1
ATOM 658 N N . GLY A 1 88 ? -7.203 -7.461 7.871 1 98.25 88 GLY A N 1
ATOM 659 C CA . GLY A 1 88 ? -6.82 -6.254 8.586 1 98.25 88 GLY A CA 1
ATOM 660 C C . GLY A 1 88 ? -7.438 -4.996 8.008 1 98.25 88 GLY A C 1
ATOM 661 O O . GLY A 1 88 ? -8.336 -5.07 7.164 1 98.25 88 GLY A O 1
ATOM 662 N N . CYS A 1 89 ? -6.977 -3.885 8.555 1 98.69 89 CYS A N 1
ATOM 663 C CA . CYS A 1 89 ? -7.523 -2.582 8.195 1 98.69 89 CYS A CA 1
ATOM 664 C C . CYS A 1 89 ? -6.438 -1.67 7.637 1 98.69 89 CYS A C 1
ATOM 666 O O . CYS A 1 89 ? -5.293 -1.714 8.086 1 98.69 89 CYS A O 1
ATOM 668 N N . PRO A 1 90 ? -6.84 -0.804 6.695 1 98.5 90 PRO A N 1
ATOM 669 C CA . PRO A 1 90 ? -5.844 0.134 6.176 1 98.5 90 PRO A CA 1
ATOM 670 C C . PRO A 1 90 ? -5.355 1.125 7.23 1 98.5 90 PRO A C 1
ATOM 672 O O . PRO A 1 90 ? -6.148 1.604 8.047 1 98.5 90 PRO A O 1
ATOM 675 N N . ARG A 1 91 ? -4.086 1.311 7.188 1 98.81 91 ARG A N 1
ATOM 676 C CA . ARG A 1 91 ? -3.404 2.432 7.828 1 98.81 91 ARG A CA 1
ATOM 677 C C . ARG A 1 91 ? -2.771 3.352 6.789 1 98.81 91 ARG A C 1
ATOM 679 O O . ARG A 1 91 ? -2.07 2.889 5.887 1 98.81 91 ARG A O 1
ATOM 686 N N . ASN A 1 92 ? -3.09 4.598 6.898 1 98.5 92 ASN A N 1
ATOM 687 C CA . ASN A 1 92 ? -2.424 5.59 6.066 1 98.5 92 ASN A CA 1
ATOM 688 C C . ASN A 1 92 ? -1.346 6.344 6.84 1 98.5 92 ASN A C 1
ATOM 690 O O . ASN A 1 92 ? -1.613 6.891 7.91 1 98.5 92 ASN A O 1
ATOM 694 N N . PHE A 1 93 ? -0.179 6.391 6.281 1 98.56 93 PHE A N 1
ATOM 695 C CA . PHE A 1 93 ? 0.968 7.02 6.926 1 98.56 93 PHE A CA 1
ATOM 696 C C . PHE A 1 93 ? 1.298 8.352 6.266 1 98.56 93 PHE A C 1
ATOM 698 O O . PHE A 1 93 ? 1.59 8.398 5.07 1 98.56 93 PHE A O 1
ATOM 705 N N . TYR A 1 94 ? 1.212 9.422 7.074 1 98.06 94 TYR A N 1
ATOM 706 C CA . TYR A 1 94 ? 1.521 10.773 6.605 1 98.06 94 TYR A CA 1
ATOM 707 C C . TYR A 1 94 ? 2.803 11.289 7.246 1 98.06 94 TYR A 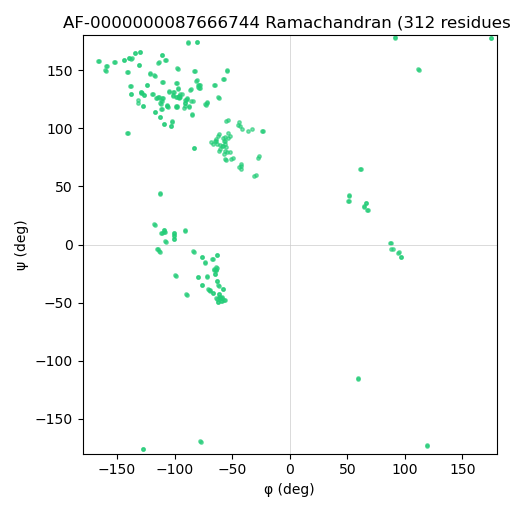C 1
ATOM 709 O O . TYR A 1 94 ? 2.928 11.312 8.477 1 98.06 94 TYR A O 1
ATOM 717 N N . LEU A 1 95 ? 3.744 11.719 6.441 1 97.81 95 LEU A N 1
ATOM 718 C CA . LEU A 1 95 ? 4.969 12.328 6.941 1 97.81 95 LEU A CA 1
ATOM 719 C C . LEU A 1 95 ? 4.867 13.852 6.914 1 97.81 95 LEU A C 1
ATOM 721 O O . LEU A 1 95 ? 4.375 14.43 5.945 1 97.81 95 LEU A O 1
ATOM 725 N N . GLN A 1 96 ? 5.285 14.461 8.023 1 97.81 96 GLN A N 1
ATOM 726 C CA . GLN A 1 96 ? 5.406 15.914 8.062 1 97.81 96 GLN A CA 1
ATOM 727 C C . GLN A 1 96 ? 6.707 16.375 7.41 1 97.81 96 GLN A C 1
ATOM 729 O O . GLN A 1 96 ? 7.75 15.734 7.578 1 97.81 96 GLN A O 1
ATOM 734 N N . VAL A 1 97 ? 6.617 17.469 6.707 1 95.38 97 VAL A N 1
ATOM 735 C CA . VAL A 1 97 ? 7.844 18.016 6.133 1 95.38 97 VAL A CA 1
ATOM 736 C C . VAL A 1 97 ? 8.242 19.281 6.879 1 95.38 97 VAL A C 1
ATOM 738 O O . VAL A 1 97 ? 7.406 19.906 7.547 1 95.38 97 VAL A O 1
ATOM 741 N N . ALA A 1 98 ? 9.492 19.656 6.805 1 94.44 98 ALA A N 1
ATOM 742 C CA . ALA A 1 98 ? 10.062 20.734 7.602 1 94.44 98 ALA A CA 1
ATOM 743 C C . ALA A 1 98 ? 9.375 22.062 7.305 1 94.44 98 ALA A C 1
ATOM 745 O O . ALA A 1 98 ? 9.156 22.875 8.211 1 94.44 98 ALA A O 1
ATOM 746 N N . GLU A 1 99 ? 8.984 22.312 6.105 1 91.5 99 GLU A N 1
ATOM 747 C CA . GLU A 1 99 ? 8.375 23.578 5.691 1 91.5 99 GLU A CA 1
ATOM 748 C C . GLU A 1 99 ? 6.922 23.672 6.148 1 91.5 99 GLU A C 1
ATOM 750 O O . GLU A 1 99 ? 6.32 24.734 6.105 1 91.5 99 GLU A O 1
ATOM 755 N N . GLY A 1 100 ? 6.426 22.594 6.605 1 92.69 100 GLY A N 1
ATOM 756 C CA . GLY A 1 100 ? 5.031 22.531 7.004 1 92.69 100 GLY A CA 1
ATOM 757 C C . GLY A 1 100 ? 4.195 21.641 6.098 1 92.69 100 GLY A C 1
ATOM 758 O O . GLY A 1 100 ? 4.527 21.453 4.926 1 92.69 100 GLY A O 1
ATOM 759 N N . GLY A 1 101 ? 3.174 21.047 6.656 1 95.94 101 GLY A N 1
ATOM 760 C CA . GLY A 1 101 ? 2.297 20.172 5.879 1 95.94 101 GLY A CA 1
ATOM 761 C C . GLY A 1 101 ? 2.723 18.719 5.898 1 95.94 101 GLY A C 1
ATOM 762 O O . GLY A 1 101 ? 3.668 18.359 6.602 1 95.94 101 GLY A O 1
ATOM 763 N N . TYR A 1 102 ? 1.921 17.938 5.238 1 97.06 102 TYR A N 1
ATOM 764 C CA . TYR A 1 102 ? 2.086 16.484 5.227 1 97.06 102 TYR A CA 1
ATOM 765 C C . TYR A 1 102 ? 1.873 15.922 3.826 1 97.06 102 TYR A C 1
ATOM 767 O O . TYR A 1 102 ? 1.246 16.562 2.98 1 97.06 102 TYR A O 1
ATOM 775 N N . PHE A 1 103 ? 2.35 14.805 3.57 1 93.81 103 PHE A N 1
ATOM 776 C CA . PHE A 1 103 ? 1.92 14 2.434 1 93.81 103 PHE A CA 1
ATOM 777 C C . PHE A 1 103 ? 1.845 12.523 2.811 1 93.81 103 PHE A C 1
ATOM 779 O O . PHE A 1 103 ? 2.543 12.07 3.723 1 93.81 103 PHE A O 1
ATOM 786 N N . MET A 1 104 ? 0.926 11.766 2.203 1 94.69 104 MET A N 1
ATOM 787 C CA . MET A 1 104 ? 0.792 10.328 2.436 1 94.69 104 MET A CA 1
ATOM 788 C C . MET A 1 104 ? 1.945 9.562 1.794 1 94.69 104 MET A C 1
ATOM 790 O O . MET A 1 104 ? 2.111 9.594 0.574 1 94.69 104 MET A O 1
ATOM 794 N N . VAL A 1 105 ? 2.682 8.828 2.547 1 94.56 105 VAL A N 1
ATOM 795 C CA . VAL A 1 105 ? 3.859 8.148 2.016 1 94.56 105 VAL A CA 1
ATOM 796 C C . VAL A 1 105 ? 3.521 6.695 1.71 1 94.56 105 VAL A C 1
ATOM 798 O O . VAL A 1 105 ? 4.105 6.094 0.804 1 94.56 105 VAL A O 1
ATOM 801 N N . ALA A 1 106 ? 2.533 6.172 2.445 1 95.88 106 ALA A N 1
ATOM 802 C CA . ALA A 1 106 ? 2.186 4.77 2.238 1 95.88 106 ALA A CA 1
ATOM 803 C C . ALA A 1 106 ? 0.84 4.438 2.877 1 95.88 106 ALA A C 1
ATOM 805 O O . ALA A 1 106 ? 0.364 5.164 3.75 1 95.88 106 ALA A O 1
ATOM 806 N N . THR A 1 107 ? 0.238 3.402 2.389 1 97.12 107 THR A N 1
ATOM 807 C CA . THR A 1 107 ? -0.895 2.719 3 1 97.12 107 THR A CA 1
ATOM 808 C C . THR A 1 107 ? -0.582 1.24 3.215 1 97.12 107 THR A C 1
ATOM 810 O O . THR A 1 107 ? 0.029 0.599 2.359 1 97.12 107 THR A O 1
ATOM 813 N N . ALA A 1 108 ? -0.94 0.734 4.336 1 97.69 108 ALA A N 1
ATOM 814 C CA . ALA A 1 108 ? -0.74 -0.688 4.602 1 97.69 108 ALA A CA 1
ATOM 815 C C . ALA A 1 108 ? -1.951 -1.29 5.305 1 97.69 108 ALA A C 1
ATOM 817 O O . ALA A 1 108 ? -2.531 -0.667 6.199 1 97.69 108 ALA A O 1
ATOM 818 N N . ARG A 1 109 ? -2.35 -2.461 4.875 1 98.12 109 ARG A N 1
ATOM 819 C CA . ARG A 1 109 ? -3.371 -3.219 5.586 1 98.12 109 ARG A CA 1
ATOM 820 C C . ARG A 1 109 ? -2.748 -4.094 6.672 1 98.12 109 ARG A C 1
ATOM 822 O O . ARG A 1 109 ? -1.944 -4.98 6.379 1 98.12 109 ARG A O 1
ATOM 829 N N . ILE A 1 110 ? -3.164 -3.807 7.891 1 98.81 110 ILE A N 1
ATOM 830 C CA . ILE A 1 110 ? -2.527 -4.496 9.008 1 98.81 110 ILE A CA 1
ATOM 831 C C . ILE A 1 110 ? -3.561 -4.777 10.094 1 98.81 110 ILE A C 1
ATOM 833 O O . ILE A 1 110 ? -4.613 -4.137 10.141 1 98.81 110 ILE A O 1
ATOM 837 N N . TYR A 1 111 ? -3.25 -5.777 10.961 1 98.81 111 TYR A N 1
ATOM 838 C CA . TYR A 1 111 ? -4.051 -6.012 12.156 1 98.81 111 TYR A CA 1
ATOM 839 C C . TYR A 1 111 ? -3.74 -4.98 13.234 1 98.81 111 TYR A C 1
ATOM 841 O O . TYR A 1 111 ? -4.613 -4.617 14.023 1 98.81 111 TYR A O 1
ATOM 849 N N . GLY A 1 112 ? -2.529 -4.594 13.297 1 98.69 112 GLY A N 1
ATOM 850 C CA . GLY A 1 112 ? -1.989 -3.633 14.242 1 98.69 112 GLY A CA 1
ATOM 851 C C . GLY A 1 112 ? -0.485 -3.473 14.141 1 98.69 112 GLY A C 1
ATOM 852 O O . GLY A 1 112 ? 0.153 -4.098 13.289 1 98.69 112 GLY A O 1
ATOM 853 N N . TYR A 1 113 ? 0.03 -2.533 14.992 1 98.81 113 TYR A N 1
ATOM 854 C CA . TYR A 1 113 ? 1.482 -2.395 15 1 98.81 113 TYR A CA 1
ATOM 855 C C . TYR A 1 113 ? 1.975 -1.896 16.344 1 98.81 113 TYR A C 1
ATOM 857 O O . TYR A 1 113 ? 1.222 -1.268 17.094 1 98.81 113 TYR A O 1
ATOM 865 N N . ASP A 1 114 ? 3.211 -2.193 16.594 1 98.56 114 ASP A N 1
ATOM 866 C CA . ASP A 1 114 ? 3.969 -1.589 17.688 1 98.56 114 ASP A CA 1
ATOM 867 C C . ASP A 1 114 ? 5.047 -0.649 17.156 1 98.56 114 ASP A C 1
ATOM 869 O O . ASP A 1 114 ? 5.637 -0.908 16.109 1 98.56 114 ASP A O 1
ATOM 873 N N . PHE A 1 115 ? 5.129 0.388 17.859 1 98.62 115 PHE A N 1
ATOM 874 C CA . PHE A 1 115 ? 6.184 1.354 17.578 1 98.62 115 PHE A CA 1
ATOM 875 C C . PHE A 1 115 ? 7.238 1.335 18.688 1 98.62 115 PHE A C 1
ATOM 877 O O . PHE A 1 115 ? 7.066 1.978 19.719 1 98.62 115 PHE A O 1
ATOM 884 N N . ILE A 1 116 ? 8.406 0.7 18.375 1 98.38 116 ILE A N 1
ATOM 885 C CA . ILE A 1 116 ? 9.336 0.391 19.453 1 98.38 116 ILE A CA 1
ATOM 886 C C . ILE A 1 116 ? 10.75 0.77 19.047 1 98.38 116 ILE A C 1
ATOM 888 O O . ILE A 1 116 ? 11.039 0.942 17.859 1 98.38 116 ILE A O 1
ATOM 892 N N . GLN A 1 117 ? 11.594 0.827 20.078 1 97.44 117 GLN A N 1
ATOM 893 C CA . GLN A 1 117 ? 13 1.134 19.828 1 97.44 117 GLN A CA 1
ATOM 894 C C . GLN A 1 117 ? 13.805 -0.137 19.562 1 97.44 117 GLN A C 1
ATOM 896 O O . GLN A 1 117 ? 13.664 -1.125 20.297 1 97.44 117 GLN A O 1
ATOM 901 N N . ARG A 1 118 ? 14.484 -0.138 18.453 1 95.38 118 ARG A N 1
ATOM 902 C CA . ARG A 1 118 ? 15.469 -1.173 18.156 1 95.38 118 ARG A CA 1
ATOM 903 C C . ARG A 1 118 ? 16.812 -0.557 17.781 1 95.38 118 ARG A C 1
ATOM 905 O O . ARG A 1 118 ? 16.891 0.199 16.812 1 95.38 118 ARG A O 1
ATOM 912 N N . PHE A 1 119 ? 17.922 -0.836 18.547 1 92.19 119 PHE A N 1
ATOM 913 C CA . PHE A 1 119 ? 19.281 -0.364 18.297 1 92.19 119 PHE A CA 1
ATOM 914 C C . PHE A 1 119 ? 19.297 1.148 18.109 1 92.19 119 PHE A C 1
ATOM 916 O O . PHE A 1 119 ? 19.875 1.649 17.141 1 92.19 119 PHE A O 1
ATOM 923 N N . GLY A 1 120 ? 18.531 1.922 18.953 1 94.38 120 GLY A N 1
ATOM 924 C CA . GLY A 1 120 ? 18.578 3.375 19 1 94.38 120 GLY A CA 1
ATOM 925 C C . GLY A 1 120 ? 17.641 4.035 18.016 1 94.38 120 GLY A C 1
ATOM 926 O O . GLY A 1 120 ? 17.531 5.262 17.969 1 94.38 120 GLY A O 1
ATOM 927 N N . ASN A 1 121 ? 16.984 3.23 17.203 1 96.69 121 ASN A N 1
ATOM 928 C CA . ASN A 1 121 ? 16.016 3.756 16.234 1 96.69 121 ASN A CA 1
ATOM 929 C C . ASN A 1 121 ? 14.609 3.238 16.516 1 96.69 121 ASN A C 1
ATOM 931 O O . ASN A 1 121 ? 14.438 2.105 16.969 1 96.69 121 ASN A O 1
ATOM 935 N N . MET A 1 122 ? 13.617 4.129 16.25 1 98.31 122 MET A N 1
ATOM 936 C CA . MET A 1 122 ? 12.234 3.66 16.297 1 98.31 122 MET A CA 1
ATOM 937 C C . MET A 1 122 ? 11.875 2.893 15.039 1 98.31 122 MET A C 1
ATOM 939 O O . MET A 1 122 ? 12.227 3.309 13.93 1 98.31 122 MET A O 1
ATOM 943 N N . VAL A 1 123 ? 11.219 1.74 15.203 1 98.5 123 VAL A N 1
ATOM 944 C CA . VAL A 1 123 ? 10.789 0.924 14.07 1 98.5 123 VAL A CA 1
ATOM 945 C C . VAL A 1 123 ? 9.32 0.543 14.242 1 98.5 123 VAL A C 1
ATOM 947 O O . VAL A 1 123 ? 8.797 0.55 15.359 1 98.5 123 VAL A O 1
ATOM 950 N N . LEU A 1 124 ? 8.656 0.287 13.133 1 98.69 124 LEU A N 1
ATOM 951 C CA . LEU A 1 124 ? 7.305 -0.269 13.109 1 98.69 124 LEU A CA 1
ATOM 952 C C . LEU A 1 124 ? 7.344 -1.792 13.055 1 98.69 124 LEU A C 1
ATOM 954 O O . LEU A 1 124 ? 7.949 -2.369 12.141 1 98.69 124 LEU A O 1
ATOM 958 N N . VAL A 1 125 ? 6.734 -2.453 14.039 1 98.62 125 VAL A N 1
ATOM 959 C CA . VAL A 1 125 ? 6.492 -3.891 13.977 1 98.62 125 VAL A CA 1
ATOM 960 C C . VAL A 1 125 ? 5.027 -4.152 13.633 1 98.62 125 VAL A C 1
ATOM 962 O O . VAL A 1 125 ? 4.16 -4.098 14.508 1 98.62 125 VAL A O 1
ATOM 965 N N . MET A 1 126 ? 4.801 -4.488 12.383 1 98.75 126 MET A N 1
ATOM 966 C CA . MET A 1 126 ? 3.443 -4.621 11.859 1 98.75 126 MET A CA 1
ATOM 967 C C . MET A 1 126 ? 2.984 -6.074 11.898 1 98.75 126 MET A C 1
ATOM 969 O O . MET A 1 126 ? 3.701 -6.969 11.453 1 98.75 126 MET A O 1
ATOM 973 N N . LYS A 1 127 ? 1.866 -6.281 12.5 1 98.81 127 LYS A N 1
ATOM 974 C CA . LYS A 1 127 ? 1.204 -7.582 12.477 1 98.81 127 LYS A CA 1
ATOM 975 C C . LYS A 1 127 ? 0.252 -7.699 11.297 1 98.81 127 LYS A C 1
ATOM 977 O O . LYS A 1 127 ? -0.642 -6.867 11.125 1 98.81 127 LYS A O 1
ATOM 982 N N . MET A 1 128 ? 0.486 -8.797 10.461 1 98.38 128 MET A N 1
ATOM 983 C CA . MET A 1 128 ? -0.229 -8.867 9.195 1 98.38 128 MET A CA 1
ATOM 984 C C . MET A 1 128 ? -0.678 -10.297 8.906 1 98.38 128 MET A C 1
ATOM 986 O O . MET A 1 128 ? -0.233 -11.234 9.562 1 98.38 128 MET A O 1
ATOM 990 N N . HIS A 1 129 ? -1.677 -10.391 7.996 1 97.38 129 HIS A N 1
ATOM 991 C CA . HIS A 1 129 ? -1.962 -11.703 7.426 1 97.38 129 HIS A CA 1
ATOM 992 C C . HIS A 1 129 ? -0.725 -12.297 6.758 1 97.38 129 HIS A C 1
ATOM 994 O O . HIS A 1 129 ? 0.024 -11.586 6.09 1 97.38 129 HIS A O 1
ATOM 1000 N N . PRO A 1 130 ? -0.502 -13.555 6.844 1 95.56 130 PRO A N 1
ATOM 1001 C CA . PRO A 1 130 ? 0.776 -14.133 6.426 1 95.56 130 PRO A CA 1
ATOM 1002 C C . PRO A 1 130 ? 1.021 -14 4.926 1 95.56 130 PRO A C 1
ATOM 1004 O O . PRO A 1 130 ? 2.17 -14.031 4.477 1 95.56 130 PRO A O 1
ATOM 1007 N N . HIS A 1 131 ? 0.011 -13.82 4.109 1 92.12 131 HIS A N 1
ATOM 1008 C CA . HIS A 1 131 ? 0.201 -13.688 2.67 1 92.12 131 HIS A CA 1
ATOM 1009 C C . HIS A 1 131 ? 1.013 -12.445 2.332 1 92.12 131 HIS A C 1
ATOM 1011 O O . HIS A 1 131 ? 1.673 -12.391 1.292 1 92.12 131 HIS A O 1
ATOM 1017 N N . PHE A 1 132 ? 1.096 -11.445 3.289 1 94.31 132 PHE A N 1
ATOM 1018 C CA . PHE A 1 132 ? 1.897 -10.242 3.078 1 94.31 132 PHE A CA 1
ATOM 1019 C C . PHE A 1 132 ? 3.357 -10.5 3.428 1 94.31 132 PHE A C 1
ATOM 1021 O O . PHE A 1 132 ? 4.223 -9.664 3.15 1 94.31 132 PHE A O 1
ATOM 1028 N N . CYS A 1 133 ? 3.623 -11.656 3.957 1 94 133 CYS A N 1
ATOM 1029 C CA . CYS A 1 133 ? 4.973 -12.047 4.344 1 94 133 CYS A CA 1
ATOM 1030 C C . CYS A 1 133 ? 5.441 -13.258 3.545 1 94 133 CYS A C 1
ATOM 1032 O O . CYS A 1 133 ? 6.32 -14 3.992 1 94 133 CYS A O 1
ATOM 1034 N N . ASP A 1 134 ? 4.809 -13.531 2.494 1 90.5 134 ASP A N 1
ATOM 1035 C CA . ASP A 1 134 ? 5.164 -14.617 1.591 1 90.5 134 ASP A CA 1
ATOM 1036 C C . ASP A 1 134 ? 5.016 -15.977 2.281 1 90.5 134 ASP A C 1
ATOM 1038 O O . ASP A 1 134 ? 5.836 -16.875 2.082 1 90.5 134 ASP A O 1
ATOM 1042 N N . ARG A 1 135 ? 4.043 -16.031 3.17 1 92.25 135 ARG A N 1
ATOM 1043 C CA . ARG A 1 135 ? 3.764 -17.281 3.863 1 92.25 135 ARG A CA 1
ATOM 1044 C C . ARG A 1 135 ? 2.389 -17.828 3.482 1 92.25 135 ARG A C 1
ATOM 1046 O O . ARG A 1 135 ? 1.504 -17.062 3.088 1 92.25 135 ARG A O 1
ATOM 1053 N N . THR A 1 136 ? 2.23 -19.141 3.635 1 89.38 136 THR A N 1
ATOM 1054 C CA . THR A 1 136 ? 0.99 -19.781 3.199 1 89.38 136 THR A CA 1
ATOM 1055 C C . THR A 1 136 ? 0.221 -20.344 4.391 1 89.38 136 THR A C 1
ATOM 1057 O O . THR A 1 136 ? -0.896 -20.844 4.238 1 89.38 136 THR A O 1
ATOM 1060 N N . ASP A 1 137 ? 0.828 -20.219 5.539 1 92.06 137 ASP A N 1
ATOM 1061 C CA . ASP A 1 137 ? 0.104 -20.688 6.719 1 92.06 137 ASP A CA 1
ATOM 1062 C C . ASP A 1 137 ? -0.957 -19.672 7.145 1 92.06 137 ASP A C 1
ATOM 1064 O O . ASP A 1 137 ? -1.291 -18.766 6.383 1 92.06 137 ASP A O 1
ATOM 1068 N N . THR A 1 138 ? -1.564 -19.859 8.367 1 93.12 138 THR A N 1
ATOM 1069 C CA . THR A 1 138 ? -2.701 -19.031 8.742 1 93.12 138 THR A CA 1
ATOM 1070 C C . THR A 1 138 ? -2.34 -18.125 9.914 1 93.12 138 THR A C 1
ATOM 1072 O O . THR A 1 138 ? -3.117 -17.234 10.281 1 93.12 138 THR A O 1
ATOM 1075 N N . GLU A 1 139 ? -1.198 -18.281 10.461 1 96.75 139 GLU A N 1
ATOM 1076 C CA . GLU A 1 139 ? -0.806 -17.469 11.609 1 96.75 139 GLU A CA 1
ATOM 1077 C C . GLU A 1 139 ? -0.341 -16.094 11.18 1 96.75 139 GLU A C 1
ATOM 1079 O O . GLU A 1 139 ? 0.415 -15.953 10.211 1 96.75 139 GLU A O 1
ATOM 1084 N N . PRO A 1 140 ? -0.788 -15.133 11.883 1 98 140 PRO A N 1
ATOM 1085 C CA . PRO A 1 140 ? -0.308 -13.789 11.539 1 98 140 PRO A CA 1
ATOM 1086 C C . PRO A 1 140 ? 1.216 -13.695 11.523 1 98 140 PRO A C 1
ATOM 1088 O O . PRO A 1 140 ? 1.894 -14.43 12.25 1 98 140 PRO A O 1
ATOM 1091 N N . CYS A 1 141 ? 1.702 -12.852 10.719 1 97.62 141 CYS A N 1
ATOM 1092 C CA . CYS A 1 141 ? 3.139 -12.625 10.625 1 97.62 141 CYS A CA 1
ATOM 1093 C C . CYS A 1 141 ? 3.504 -11.242 11.156 1 97.62 141 CYS A C 1
ATOM 1095 O O . CYS A 1 141 ? 2.629 -10.398 11.367 1 97.62 141 CYS A O 1
ATOM 1097 N N . GLU A 1 142 ? 4.781 -11.039 11.445 1 97.94 142 GLU A N 1
ATOM 1098 C CA . GLU A 1 142 ? 5.328 -9.742 11.82 1 97.94 142 GLU A CA 1
ATOM 1099 C C . GLU A 1 142 ? 6.332 -9.242 10.781 1 97.94 142 GLU A C 1
ATOM 1101 O O . GLU A 1 142 ? 7.25 -9.969 10.406 1 97.94 142 GLU A O 1
ATOM 1106 N N . MET A 1 143 ? 6.098 -8.102 10.336 1 97 143 MET A N 1
ATOM 1107 C CA . MET A 1 143 ? 7.078 -7.41 9.508 1 97 143 MET A CA 1
ATOM 1108 C C . MET A 1 143 ? 7.637 -6.188 10.234 1 97 143 MET A C 1
ATOM 1110 O O . MET A 1 143 ? 6.883 -5.297 10.625 1 97 143 MET A O 1
ATOM 1114 N N . THR A 1 144 ? 8.938 -6.145 10.422 1 97.5 144 THR A N 1
ATOM 1115 C CA . THR A 1 144 ? 9.594 -4.992 11.031 1 97.5 144 THR A CA 1
ATOM 1116 C C . THR A 1 144 ? 10.133 -4.047 9.961 1 97.5 144 THR A C 1
ATOM 1118 O O . THR A 1 144 ? 10.891 -4.461 9.078 1 97.5 144 THR A O 1
ATOM 1121 N N . VAL A 1 145 ? 9.75 -2.783 10.086 1 97.5 145 VAL A N 1
ATOM 1122 C CA . VAL A 1 145 ? 10.078 -1.792 9.062 1 97.5 145 VAL A CA 1
ATOM 1123 C C . VAL A 1 145 ? 10.711 -0.567 9.719 1 97.5 145 VAL A C 1
ATOM 1125 O O . VAL A 1 145 ? 10.219 -0.082 10.742 1 97.5 145 VAL A O 1
ATOM 1128 N N . ARG A 1 146 ? 11.836 -0.131 9.172 1 98 146 ARG A N 1
ATOM 1129 C CA . ARG A 1 146 ? 12.391 1.18 9.492 1 98 146 ARG A CA 1
ATOM 1130 C C . ARG A 1 146 ? 12.078 2.189 8.391 1 98 146 ARG A C 1
ATOM 1132 O O . ARG A 1 146 ? 12.195 1.881 7.207 1 98 146 ARG A O 1
ATOM 1139 N N . VAL A 1 147 ? 11.57 3.357 8.875 1 97.38 147 VAL A N 1
ATOM 1140 C CA . VAL A 1 147 ? 11.328 4.422 7.906 1 97.38 147 VAL A CA 1
ATOM 1141 C C . VAL A 1 147 ? 12.5 5.402 7.918 1 97.38 147 VAL A C 1
ATOM 1143 O O . VAL A 1 147 ? 12.812 5.996 8.953 1 97.38 147 VAL A O 1
ATOM 1146 N N . ARG A 1 148 ? 13.195 5.547 6.809 1 95 148 ARG A N 1
ATOM 1147 C CA . ARG A 1 148 ? 14.32 6.461 6.609 1 95 148 ARG A CA 1
ATOM 1148 C C . ARG A 1 148 ? 13.992 7.5 5.539 1 95 148 ARG A C 1
ATOM 1150 O O . ARG A 1 148 ? 13.969 7.184 4.348 1 95 148 ARG A O 1
ATOM 1157 N N . GLY A 1 149 ? 13.914 8.781 6.035 1 95 149 GLY A N 1
ATOM 1158 C CA . GLY A 1 149 ? 13.344 9.742 5.105 1 95 149 GLY A CA 1
ATOM 1159 C C . GLY A 1 149 ? 11.93 9.383 4.676 1 95 149 GLY A C 1
ATOM 1160 O O . GLY A 1 149 ? 11.031 9.266 5.516 1 95 149 GLY A O 1
ATOM 1161 N N . THR A 1 150 ? 11.852 9.102 3.369 1 94.5 150 THR A N 1
ATOM 1162 C CA . THR A 1 150 ? 10.531 8.734 2.871 1 94.5 150 THR A CA 1
ATOM 1163 C C . THR A 1 150 ? 10.492 7.25 2.514 1 94.5 150 THR A C 1
ATOM 1165 O O . THR A 1 150 ? 9.523 6.781 1.909 1 94.5 150 THR A O 1
ATOM 1168 N N . LYS A 1 151 ? 11.492 6.531 2.885 1 93.19 151 LYS A N 1
ATOM 1169 C CA . LYS A 1 151 ? 11.602 5.141 2.455 1 93.19 151 LYS A CA 1
ATOM 1170 C C . LYS A 1 151 ? 11.25 4.184 3.592 1 93.19 151 LYS A C 1
ATOM 1172 O O . LYS A 1 151 ? 11.766 4.32 4.703 1 93.19 151 LYS A O 1
ATOM 1177 N N . PHE A 1 152 ? 10.438 3.26 3.246 1 94.5 152 PHE A N 1
ATOM 1178 C CA . PHE A 1 152 ? 10.18 2.148 4.156 1 94.5 152 PHE A CA 1
ATOM 1179 C C . PHE A 1 152 ? 11.125 0.99 3.875 1 94.5 152 PHE A C 1
ATOM 1181 O O . PHE A 1 152 ? 11.086 0.393 2.797 1 94.5 152 PHE A O 1
ATOM 1188 N N . VAL A 1 153 ? 11.938 0.672 4.883 1 93.44 153 VAL A N 1
ATOM 1189 C CA . VAL A 1 153 ? 12.922 -0.393 4.727 1 93.44 153 VAL A CA 1
ATOM 1190 C C . VAL A 1 153 ? 12.531 -1.592 5.586 1 93.44 153 VAL A C 1
ATOM 1192 O O . VAL A 1 153 ? 12.477 -1.493 6.816 1 93.44 153 VAL A O 1
ATOM 1195 N N . THR A 1 154 ? 12.266 -2.697 4.922 1 93.62 154 THR A N 1
ATOM 1196 C CA . THR A 1 154 ? 11.945 -3.912 5.664 1 93.62 154 THR A CA 1
ATOM 1197 C C . THR A 1 154 ? 13.203 -4.488 6.316 1 93.62 154 THR A C 1
ATOM 1199 O O . THR A 1 154 ? 14.164 -4.824 5.629 1 93.62 154 THR A O 1
ATOM 1202 N N . ILE A 1 155 ? 13.156 -4.598 7.605 1 94.38 155 ILE A N 1
ATOM 1203 C CA . ILE A 1 155 ? 14.266 -5.133 8.391 1 94.38 155 ILE A CA 1
ATOM 1204 C C . ILE A 1 155 ? 14.109 -6.648 8.531 1 94.38 155 ILE A C 1
ATOM 1206 O O . ILE A 1 155 ? 15.086 -7.391 8.414 1 94.38 155 ILE A O 1
ATOM 1210 N N . SER A 1 156 ? 12.922 -7.074 8.781 1 93.12 156 SER A N 1
ATOM 1211 C CA . SER A 1 156 ? 12.656 -8.508 8.906 1 93.12 156 SER A CA 1
ATOM 1212 C C . SER A 1 156 ? 11.18 -8.82 8.695 1 93.12 156 SER A C 1
ATOM 1214 O O . SER A 1 156 ? 10.328 -7.934 8.805 1 93.12 156 SER A O 1
ATOM 1216 N N . LYS A 1 157 ? 10.906 -9.961 8.281 1 92.69 157 LYS A N 1
ATOM 1217 C CA . LYS A 1 157 ? 9.578 -10.562 8.227 1 92.69 157 LYS A CA 1
ATOM 1218 C C . LYS A 1 157 ? 9.578 -11.969 8.82 1 92.69 157 LYS A C 1
ATOM 1220 O O . LYS A 1 157 ? 10.438 -12.789 8.492 1 92.69 157 LYS A O 1
ATOM 1225 N N . LYS A 1 158 ? 8.742 -12.242 9.797 1 90.88 158 LYS A N 1
ATOM 1226 C CA . LYS A 1 158 ? 8.688 -13.562 10.422 1 90.88 158 LYS A CA 1
ATOM 1227 C C . LYS A 1 158 ? 7.25 -13.984 10.68 1 90.88 158 LYS A C 1
ATOM 1229 O O . LYS A 1 158 ? 6.363 -13.141 10.82 1 90.88 158 LYS A O 1
ATOM 1234 N N . MET B 1 1 ? 77.062 -23.234 7.199 1 39.06 1 MET B N 1
ATOM 1235 C CA . MET B 1 1 ? 76 -22.391 6.691 1 39.06 1 MET B CA 1
ATOM 1236 C C . MET B 1 1 ? 74.688 -22.844 7.246 1 39.06 1 MET B C 1
ATOM 1238 O O . MET B 1 1 ? 74.188 -23.953 6.941 1 39.06 1 MET B O 1
ATOM 1242 N N . LYS B 1 2 ? 74.375 -22.531 8.617 1 49.59 2 LYS B N 1
ATOM 1243 C CA . LYS B 1 2 ? 73.125 -22.828 9.352 1 49.59 2 LYS B CA 1
ATOM 1244 C C . LYS B 1 2 ? 71.938 -22.203 8.672 1 49.59 2 LYS B C 1
ATOM 1246 O O . LYS B 1 2 ? 71.875 -20.984 8.438 1 49.59 2 LYS B O 1
ATOM 1251 N N . SER B 1 3 ? 71.25 -22.891 7.77 1 45.91 3 SER B N 1
ATOM 1252 C CA . SER B 1 3 ? 70 -22.484 7.074 1 45.91 3 SER B CA 1
ATOM 1253 C C . SER B 1 3 ? 68.938 -22.047 8.055 1 45.91 3 SER B C 1
ATOM 1255 O O . SER B 1 3 ? 68.562 -22.797 8.969 1 45.91 3 SER B O 1
ATOM 1257 N N . LEU B 1 4 ? 68.875 -20.75 8.328 1 51.19 4 LEU B N 1
ATOM 1258 C CA . LEU B 1 4 ? 67.812 -20.109 9.086 1 51.19 4 LEU B CA 1
ATOM 1259 C C . LEU B 1 4 ? 66.438 -20.438 8.484 1 51.19 4 LEU B C 1
ATOM 1261 O O . LEU B 1 4 ? 66.188 -20.109 7.324 1 51.19 4 LEU B O 1
ATOM 1265 N N . LEU B 1 5 ? 65.75 -21.531 8.961 1 50.75 5 LEU B N 1
ATOM 1266 C CA . LEU B 1 5 ? 64.375 -21.891 8.594 1 50.75 5 LEU B CA 1
ATOM 1267 C C . LEU B 1 5 ? 63.438 -20.781 8.984 1 50.75 5 LEU B C 1
ATOM 1269 O O . LEU B 1 5 ? 63.281 -20.453 10.172 1 50.75 5 LEU B O 1
ATOM 1273 N N . ILE B 1 6 ? 63.25 -19.766 8.141 1 53.75 6 ILE B N 1
ATOM 1274 C CA . ILE B 1 6 ? 62.219 -18.734 8.336 1 53.75 6 ILE B CA 1
ATOM 1275 C C . ILE B 1 6 ? 60.844 -19.375 8.32 1 53.75 6 ILE B C 1
ATOM 1277 O O . ILE B 1 6 ? 60.438 -19.984 7.32 1 53.75 6 ILE B O 1
ATOM 1281 N N . VAL B 1 7 ? 60.25 -19.734 9.484 1 48.72 7 VAL B N 1
ATOM 1282 C CA . VAL B 1 7 ? 58.875 -20.203 9.625 1 48.72 7 VAL B CA 1
ATOM 1283 C C . VAL B 1 7 ? 57.906 -19.047 9.336 1 48.72 7 VAL B C 1
ATOM 1285 O O . VAL B 1 7 ? 57.938 -18.016 10.031 1 48.72 7 VAL B O 1
ATOM 1288 N N . ILE B 1 8 ? 57.531 -18.844 8.086 1 49.22 8 ILE B N 1
ATOM 1289 C CA . ILE B 1 8 ? 56.5 -17.875 7.734 1 49.22 8 ILE B CA 1
ATOM 1290 C C . ILE B 1 8 ? 55.188 -18.312 8.328 1 49.22 8 ILE B C 1
ATOM 1292 O O . ILE B 1 8 ? 54.656 -19.391 7.984 1 49.22 8 ILE B O 1
ATOM 1296 N N . LEU B 1 9 ? 54.812 -17.891 9.555 1 48.09 9 LEU B N 1
ATOM 1297 C CA . LEU B 1 9 ? 53.5 -18.094 10.141 1 48.09 9 LEU B CA 1
ATOM 1298 C C . LEU B 1 9 ? 52.438 -17.328 9.344 1 48.09 9 LEU B C 1
ATOM 1300 O O . LEU B 1 9 ? 52.469 -16.109 9.281 1 48.09 9 LEU B O 1
ATOM 1304 N N . ASN B 1 10 ? 51.844 -17.906 8.32 1 47.91 10 ASN B N 1
ATOM 1305 C CA . ASN B 1 10 ? 50.719 -17.344 7.621 1 47.91 10 ASN B CA 1
ATOM 1306 C C . ASN B 1 10 ? 49.531 -17.094 8.57 1 47.91 10 ASN B C 1
ATOM 1308 O O . ASN B 1 10 ? 48.969 -18.031 9.117 1 47.91 10 ASN B O 1
ATOM 1312 N N . VAL B 1 11 ? 49.5 -15.93 9.266 1 45.72 11 VAL B N 1
ATOM 1313 C CA . VAL B 1 11 ? 48.344 -15.508 10.047 1 45.72 11 VAL B CA 1
ATOM 1314 C C . VAL B 1 11 ? 47.125 -15.414 9.133 1 45.72 11 VAL B C 1
ATOM 1316 O O . VAL B 1 11 ? 47.062 -14.578 8.234 1 45.72 11 VAL B O 1
ATOM 1319 N N . ILE B 1 12 ? 46.406 -16.516 8.875 1 47.22 12 ILE B N 1
ATOM 1320 C CA . ILE B 1 12 ? 45.094 -16.5 8.188 1 47.22 12 ILE B CA 1
ATOM 1321 C C . ILE B 1 12 ? 44.125 -15.594 8.945 1 47.22 12 ILE B C 1
ATOM 1323 O O . ILE B 1 12 ? 43.75 -15.891 10.078 1 47.22 12 ILE B O 1
ATOM 1327 N N . ALA B 1 13 ? 44.188 -14.227 8.773 1 43.75 13 ALA B N 1
ATOM 1328 C CA . ALA B 1 13 ? 43.125 -13.375 9.312 1 43.75 13 ALA B CA 1
ATOM 1329 C C . ALA B 1 13 ? 41.75 -13.805 8.781 1 43.75 13 ALA B C 1
ATOM 1331 O O . ALA B 1 13 ? 41.469 -13.68 7.586 1 43.75 13 ALA B O 1
ATOM 1332 N N . LEU B 1 14 ? 41.062 -14.719 9.445 1 45 14 LEU B N 1
ATOM 1333 C CA . LEU B 1 14 ? 39.625 -14.977 9.172 1 45 14 LEU B CA 1
ATOM 1334 C C . LEU B 1 14 ? 38.812 -13.695 9.297 1 45 14 LEU B C 1
ATOM 1336 O O . LEU B 1 14 ? 38.594 -13.203 10.398 1 45 14 LEU B O 1
ATOM 1340 N N . VAL B 1 15 ? 38.938 -12.797 8.352 1 43.78 15 VAL B N 1
ATOM 1341 C CA . VAL B 1 15 ? 37.969 -11.695 8.328 1 43.78 15 VAL B CA 1
ATOM 1342 C C . VAL B 1 15 ? 36.531 -12.25 8.359 1 43.78 15 VAL B C 1
ATOM 1344 O O . VAL B 1 15 ? 36.094 -12.867 7.391 1 43.78 15 VAL B O 1
ATOM 1347 N N . VAL B 1 16 ? 36 -12.648 9.5 1 42.78 16 VAL B N 1
ATOM 1348 C CA . VAL B 1 16 ? 34.562 -12.938 9.625 1 42.78 16 VAL B CA 1
ATOM 1349 C C . VAL B 1 16 ? 33.75 -11.766 9.078 1 42.78 16 VAL B C 1
ATOM 1351 O O . VAL B 1 16 ? 33.719 -10.688 9.664 1 42.78 16 VAL B O 1
ATOM 1354 N N . MET B 1 17 ? 33.688 -11.578 7.781 1 42.44 17 MET B N 1
ATOM 1355 C CA . MET B 1 17 ? 32.688 -10.633 7.285 1 42.44 17 MET B CA 1
ATOM 1356 C C . MET B 1 17 ? 31.344 -10.828 7.988 1 42.44 17 MET B C 1
ATOM 1358 O O . MET B 1 17 ? 30.844 -11.945 8.062 1 42.44 17 MET B O 1
ATOM 1362 N N . PRO B 1 18 ? 30.984 -9.945 8.891 1 42.81 18 PRO B N 1
ATOM 1363 C CA . PRO B 1 18 ? 29.625 -10.102 9.438 1 42.81 18 PRO B CA 1
ATOM 1364 C C . PRO B 1 18 ? 28.594 -10.422 8.367 1 42.81 18 PRO B C 1
ATOM 1366 O O . PRO B 1 18 ? 28.594 -9.805 7.301 1 42.81 18 PRO B O 1
ATOM 1369 N N . THR B 1 19 ? 28.141 -11.617 8.18 1 39 19 THR B N 1
ATOM 1370 C CA . THR B 1 19 ? 26.938 -11.883 7.398 1 39 19 THR B CA 1
ATOM 1371 C C . THR B 1 19 ? 25.844 -10.867 7.719 1 39 19 THR B C 1
ATOM 1373 O O . THR B 1 19 ? 25.391 -10.789 8.859 1 39 19 THR B O 1
ATOM 1376 N N . ILE B 1 20 ? 25.922 -9.594 7.375 1 40.34 20 ILE B N 1
ATOM 1377 C CA . ILE B 1 20 ? 24.656 -8.875 7.383 1 40.34 20 ILE B CA 1
ATOM 1378 C C . ILE B 1 20 ? 23.516 -9.852 7.137 1 40.34 20 ILE B C 1
ATOM 1380 O O . ILE B 1 20 ? 23.469 -10.531 6.109 1 40.34 20 ILE B O 1
ATOM 1384 N N . ALA B 1 21 ? 23.125 -10.648 8.117 1 40.88 21 ALA B N 1
ATOM 1385 C CA . ALA B 1 21 ? 21.906 -11.438 8 1 40.88 21 ALA B CA 1
ATOM 1386 C C . ALA B 1 21 ? 20.859 -10.727 7.145 1 40.88 21 ALA B C 1
ATOM 1388 O O . ALA B 1 21 ? 20.281 -9.727 7.574 1 40.88 21 ALA B O 1
ATOM 1389 N N . GLN B 1 22 ? 21.141 -10.406 5.898 1 44.09 22 GLN B N 1
ATOM 1390 C CA . GLN B 1 22 ? 19.984 -9.992 5.109 1 44.09 22 GLN B CA 1
ATOM 1391 C C . GLN B 1 22 ? 18.719 -10.734 5.539 1 44.09 22 GLN B C 1
ATOM 1393 O O . GLN B 1 22 ? 18.75 -11.953 5.762 1 44.09 22 GLN B O 1
ATOM 1398 N N . ALA B 1 23 ? 17.938 -10.156 6.281 1 48.41 23 ALA B N 1
ATOM 1399 C CA . ALA B 1 23 ? 16.641 -10.727 6.66 1 48.41 23 ALA B CA 1
ATOM 1400 C C . ALA B 1 23 ? 16.172 -11.734 5.621 1 48.41 23 ALA B C 1
ATOM 1402 O O . ALA B 1 23 ? 16.141 -11.438 4.426 1 48.41 23 ALA B O 1
ATOM 1403 N N . GLN B 1 24 ? 16.375 -13.062 5.816 1 51.44 24 GLN B N 1
ATOM 1404 C CA . GLN B 1 24 ? 16.078 -14.172 4.914 1 51.44 24 GLN B CA 1
ATOM 1405 C C . GLN B 1 24 ? 14.703 -14.016 4.277 1 51.44 24 GLN B C 1
ATOM 1407 O O . GLN B 1 24 ? 13.703 -14.438 4.855 1 51.44 24 GLN B O 1
ATOM 1412 N N . GLN B 1 25 ? 14.422 -13.016 3.393 1 63.28 25 GLN B N 1
ATOM 1413 C CA . GLN B 1 25 ? 13.172 -12.961 2.635 1 63.28 25 GLN B CA 1
ATOM 1414 C C . GLN B 1 25 ? 12.938 -14.266 1.876 1 63.28 25 GLN B C 1
ATOM 1416 O O . GLN B 1 25 ? 13.828 -14.75 1.18 1 63.28 25 GLN B O 1
ATOM 1421 N N . SER B 1 26 ? 11.938 -15.117 2.365 1 75.62 26 SER B N 1
ATOM 1422 C CA . SER B 1 26 ? 11.57 -16.312 1.601 1 75.62 26 SER B CA 1
ATOM 1423 C C . SER B 1 26 ? 11.016 -15.93 0.23 1 75.62 26 SER B C 1
ATOM 1425 O O . SER B 1 26 ? 10.195 -15.023 0.116 1 75.62 26 SER B O 1
ATOM 1427 N N . LEU B 1 27 ? 11.594 -16.516 -0.864 1 87.75 27 LEU B N 1
ATOM 1428 C CA . LEU B 1 27 ? 11.188 -16.203 -2.23 1 87.75 27 LEU B CA 1
ATOM 1429 C C . LEU B 1 27 ? 10.016 -17.078 -2.658 1 87.75 27 LEU B C 1
ATOM 1431 O O . LEU B 1 27 ? 9.984 -18.281 -2.359 1 87.75 27 LEU B O 1
ATOM 1435 N N . MET B 1 28 ? 8.992 -16.406 -3.256 1 92.81 28 MET B N 1
A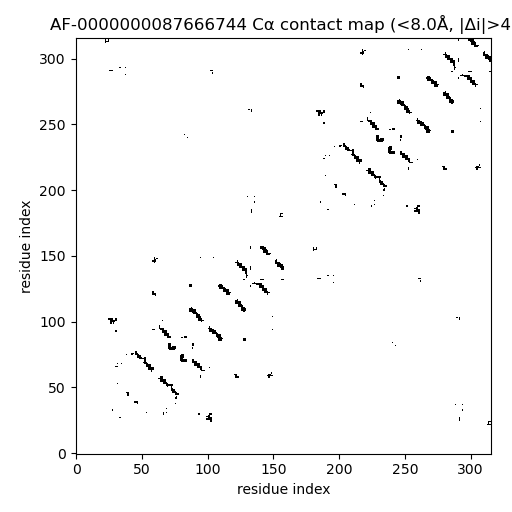TOM 1436 C CA . MET B 1 28 ? 7.816 -17.078 -3.803 1 92.81 28 MET B CA 1
ATOM 1437 C C . MET B 1 28 ? 8.086 -17.578 -5.219 1 92.81 28 MET B C 1
ATOM 1439 O O . MET B 1 28 ? 8.469 -16.797 -6.094 1 92.81 28 MET B O 1
ATOM 1443 N N . PRO B 1 29 ? 7.887 -18.891 -5.379 1 94.5 29 PRO B N 1
ATOM 1444 C CA . PRO B 1 29 ? 8.211 -19.406 -6.711 1 94.5 29 PRO B CA 1
ATOM 1445 C C . PRO B 1 29 ? 7.219 -18.938 -7.777 1 94.5 29 PRO B C 1
ATOM 1447 O O . PRO B 1 29 ? 7.605 -18.688 -8.922 1 94.5 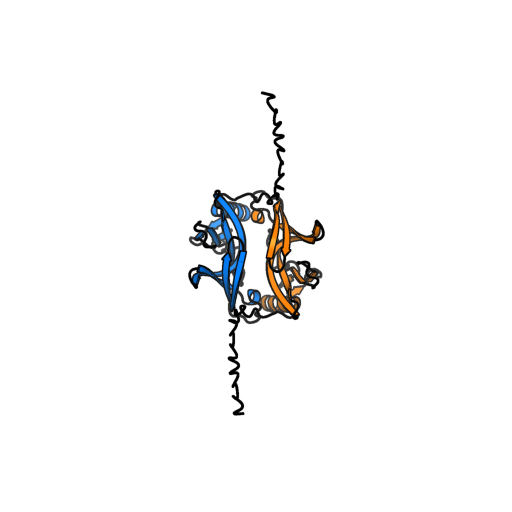29 PRO B O 1
ATOM 1450 N N . ASP B 1 30 ? 5.93 -18.891 -7.43 1 97.06 30 ASP B N 1
ATOM 1451 C CA . A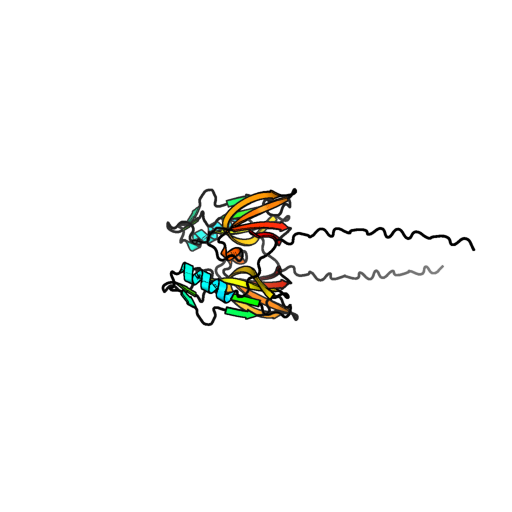SP B 1 30 ? 4.867 -18.594 -8.391 1 97.06 30 ASP B CA 1
ATOM 1452 C C . ASP B 1 30 ? 3.801 -17.688 -7.777 1 97.06 30 ASP B C 1
ATOM 1454 O O . ASP B 1 30 ? 2.832 -18.172 -7.184 1 97.06 30 ASP B O 1
ATOM 1458 N N . PRO B 1 31 ? 3.916 -16.391 -8.016 1 97.94 31 PRO B N 1
ATOM 1459 C CA . PRO B 1 31 ? 2.963 -15.445 -7.414 1 97.94 31 PRO B CA 1
ATOM 1460 C C . PRO B 1 31 ? 1.518 -15.75 -7.809 1 97.94 31 PRO B C 1
ATOM 1462 O O . PRO B 1 31 ? 0.608 -15.594 -6.988 1 97.94 31 PRO B O 1
ATOM 1465 N N . ALA B 1 32 ? 1.252 -16.141 -9.016 1 98.5 32 ALA B N 1
ATOM 1466 C CA . ALA B 1 32 ? -0.105 -16.438 -9.469 1 98.5 32 ALA B CA 1
ATOM 1467 C C . ALA B 1 32 ? -0.7 -17.594 -8.688 1 98.5 32 ALA B C 1
ATOM 1469 O O . ALA B 1 32 ? -1.828 -17.516 -8.195 1 98.5 32 ALA B O 1
ATOM 1470 N N . ALA B 1 33 ? 0.061 -18.656 -8.609 1 97.94 33 ALA B N 1
ATOM 1471 C CA . ALA B 1 33 ? -0.405 -19.797 -7.844 1 97.94 33 ALA B CA 1
ATOM 1472 C C . ALA B 1 33 ? -0.609 -19.438 -6.375 1 97.94 33 ALA B C 1
ATOM 1474 O O . ALA B 1 33 ? -1.585 -19.875 -5.754 1 97.94 33 ALA B O 1
ATOM 1475 N N . PHE B 1 34 ? 0.322 -18.703 -5.836 1 97.88 34 PHE B N 1
ATOM 1476 C CA . PHE B 1 34 ? 0.276 -18.25 -4.449 1 97.88 34 PHE B CA 1
ATOM 1477 C C . PHE B 1 34 ? -1.004 -17.469 -4.172 1 97.88 34 PHE B C 1
ATOM 1479 O O . PHE B 1 34 ? -1.713 -17.766 -3.205 1 97.88 34 PHE B O 1
ATOM 1486 N N . GLU B 1 35 ? -1.353 -16.5 -5.059 1 98 35 GLU B N 1
ATOM 1487 C CA . GLU B 1 35 ? -2.559 -15.695 -4.902 1 98 35 GLU B CA 1
ATOM 1488 C C . GLU B 1 35 ? -3.814 -16.531 -5.129 1 98 35 GLU B C 1
ATOM 1490 O O . GLU B 1 35 ? -4.816 -16.359 -4.43 1 98 35 GLU B O 1
ATOM 1495 N N . ARG B 1 36 ? -3.797 -17.406 -6.074 1 98.25 36 ARG B N 1
ATOM 1496 C CA . ARG B 1 36 ? -4.941 -18.281 -6.301 1 98.25 36 ARG B CA 1
ATOM 1497 C C . ARG B 1 36 ? -5.211 -19.156 -5.082 1 98.25 36 ARG B C 1
ATOM 1499 O O . ARG B 1 36 ? -6.363 -19.328 -4.68 1 98.25 36 ARG B O 1
ATOM 1506 N N . ASP B 1 37 ? -4.129 -19.719 -4.531 1 97.25 37 ASP B N 1
ATOM 1507 C CA . ASP B 1 37 ? -4.293 -20.547 -3.332 1 97.25 37 ASP B CA 1
ATOM 1508 C C . ASP B 1 37 ? -4.918 -19.734 -2.197 1 97.25 37 ASP B C 1
ATOM 1510 O O . ASP B 1 37 ? -5.844 -20.203 -1.529 1 97.25 37 ASP B O 1
ATOM 1514 N N . HIS B 1 38 ? -4.422 -18.547 -1.996 1 96.62 38 HIS B N 1
ATOM 1515 C CA . HIS B 1 38 ? -4.918 -17.672 -0.945 1 96.62 38 HIS B CA 1
ATOM 1516 C C . HIS B 1 38 ? -6.402 -17.375 -1.13 1 96.62 38 HIS B C 1
ATOM 1518 O O . HIS B 1 38 ? -7.195 -17.547 -0.203 1 96.62 38 HIS B O 1
ATOM 1524 N N . PHE B 1 39 ? -6.82 -17 -2.332 1 97.62 39 PHE B N 1
ATOM 1525 C CA . PHE B 1 39 ? -8.195 -16.562 -2.539 1 97.62 39 PHE B CA 1
ATOM 1526 C C . PHE B 1 39 ? -9.125 -17.766 -2.65 1 97.62 39 PHE B C 1
ATOM 1528 O O . PHE B 1 39 ? -10.312 -17.688 -2.322 1 97.62 39 PHE B O 1
ATOM 1535 N N . ASN B 1 40 ? -8.57 -18.906 -3.115 1 97.69 40 ASN B N 1
ATOM 1536 C CA . ASN B 1 40 ? -9.383 -20.125 -3.07 1 97.69 40 ASN B CA 1
ATOM 1537 C C . ASN B 1 40 ? -9.789 -20.484 -1.64 1 97.69 40 ASN B C 1
ATOM 1539 O O . ASN B 1 40 ? -10.945 -20.812 -1.38 1 97.69 40 ASN B O 1
ATOM 1543 N N . LYS B 1 41 ? -8.82 -20.422 -0.742 1 96.25 41 LYS B N 1
ATOM 1544 C CA . LYS B 1 41 ? -9.109 -20.688 0.665 1 96.25 41 LYS B CA 1
ATOM 1545 C C . LYS B 1 41 ? -10.078 -19.641 1.228 1 96.25 41 LYS B C 1
ATOM 1547 O O . LYS B 1 41 ? -11.086 -20 1.841 1 96.25 41 LYS B O 1
ATOM 1552 N N . ARG B 1 42 ? -9.805 -18.453 0.945 1 95.81 42 ARG B N 1
ATOM 1553 C CA . ARG B 1 42 ? -10.609 -17.359 1.467 1 95.81 42 ARG B CA 1
ATOM 1554 C C . ARG B 1 42 ? -12.039 -17.438 0.956 1 95.81 42 ARG B C 1
ATOM 1556 O O . ARG B 1 42 ? -12.977 -17.047 1.657 1 95.81 42 ARG B O 1
ATOM 1563 N N . CYS B 1 43 ? -12.266 -17.938 -0.218 1 97.88 43 CYS B N 1
ATOM 1564 C CA . CYS B 1 43 ? -13.578 -17.938 -0.857 1 97.88 43 CYS B CA 1
ATOM 1565 C C . CYS B 1 43 ? -14.25 -19.297 -0.718 1 97.88 43 CYS B C 1
ATOM 1567 O O . CYS B 1 43 ? -15.203 -19.594 -1.44 1 97.88 43 CYS B O 1
ATOM 1569 N N . GLY B 1 44 ? -13.711 -20.125 0.057 1 97.12 44 GLY B N 1
ATOM 1570 C CA . GLY B 1 44 ? -14.336 -21.406 0.309 1 97.12 44 GLY B CA 1
ATOM 1571 C C . GLY B 1 44 ? -14.352 -22.312 -0.91 1 97.12 44 GLY B C 1
ATOM 1572 O O . GLY B 1 44 ? -15.328 -23.031 -1.143 1 97.12 44 GLY B O 1
ATOM 1573 N N . GLY B 1 45 ? -13.375 -22.125 -1.701 1 97.94 45 GLY B N 1
ATOM 1574 C CA . GLY B 1 45 ? -13.266 -22.953 -2.889 1 97.94 45 GLY B CA 1
ATOM 1575 C C . GLY B 1 45 ? -14.023 -22.406 -4.078 1 97.94 45 GLY B C 1
ATOM 1576 O O . GLY B 1 45 ? -14.031 -23.016 -5.152 1 97.94 45 GLY B O 1
ATOM 1577 N N . GLN B 1 46 ? -14.625 -21.328 -3.945 1 98.12 46 GLN B N 1
ATOM 1578 C CA . GLN B 1 46 ? -15.477 -20.766 -4.992 1 98.12 46 GLN B CA 1
ATOM 1579 C C . GLN B 1 46 ? -14.867 -19.484 -5.566 1 98.12 46 GLN B C 1
ATOM 1581 O O . GLN B 1 46 ? -15.562 -18.484 -5.73 1 98.12 46 GLN B O 1
ATOM 1586 N N . ALA B 1 47 ? -13.602 -19.516 -5.809 1 98.62 47 ALA B N 1
ATOM 1587 C CA . ALA B 1 47 ? -12.945 -18.406 -6.496 1 98.62 47 ALA B CA 1
ATOM 1588 C C . ALA B 1 47 ? -12.789 -18.703 -7.984 1 98.62 47 ALA B C 1
ATOM 1590 O O . ALA B 1 47 ? -12.531 -19.844 -8.375 1 98.62 47 ALA B O 1
ATOM 1591 N N . SER B 1 48 ? -13.023 -17.734 -8.812 1 98.81 48 SER B N 1
ATOM 1592 C CA . SER B 1 48 ? -12.688 -17.797 -10.227 1 98.81 48 SER B CA 1
ATOM 1593 C C . SER B 1 48 ? -11.906 -16.562 -10.664 1 98.81 48 SER B C 1
ATOM 1595 O O . SER B 1 48 ? -11.883 -15.555 -9.953 1 98.81 48 SER B O 1
ATOM 1597 N N . TYR B 1 49 ? -11.305 -16.609 -11.797 1 98.81 49 TYR B N 1
ATOM 1598 C CA . TYR B 1 49 ? -10.32 -15.609 -12.195 1 98.81 49 TYR B CA 1
ATOM 1599 C C . TYR B 1 49 ? -10.516 -15.219 -13.656 1 98.81 49 TYR B C 1
ATOM 1601 O O . TYR B 1 49 ? -10.609 -16.094 -14.531 1 98.81 49 TYR B O 1
ATOM 1609 N N . GLY B 1 50 ? -10.586 -13.906 -13.875 1 98.75 50 GLY B N 1
ATOM 1610 C CA . GLY B 1 50 ? -10.695 -13.406 -15.234 1 98.75 50 GLY B CA 1
ATOM 1611 C C . GLY B 1 50 ? -9.359 -13.352 -15.953 1 98.75 50 GLY B C 1
ATOM 1612 O O . GLY B 1 50 ? -8.305 -13.555 -15.344 1 98.75 50 GLY B O 1
ATOM 1613 N N . ASP B 1 51 ? -9.359 -13.016 -17.281 1 97.94 51 ASP B N 1
ATOM 1614 C CA . ASP B 1 51 ? -8.18 -13.023 -18.125 1 97.94 51 ASP B CA 1
ATOM 1615 C C . ASP B 1 51 ? -7.164 -11.977 -17.672 1 97.94 51 ASP B C 1
ATOM 1617 O O . ASP B 1 51 ? -5.961 -12.133 -17.875 1 97.94 51 ASP B O 1
ATOM 1621 N N . GLY B 1 52 ? -7.562 -10.938 -17.016 1 98.56 52 GLY B N 1
ATOM 1622 C CA . GLY B 1 52 ? -6.676 -9.859 -16.609 1 98.56 52 GLY B CA 1
ATOM 1623 C C . GLY B 1 52 ? -6.086 -10.07 -15.227 1 98.56 52 GLY B C 1
ATOM 1624 O O . GLY B 1 52 ? -5.398 -9.195 -14.695 1 98.56 52 GLY B O 1
ATOM 1625 N N . PHE B 1 53 ? -6.254 -11.234 -14.727 1 98.88 53 PHE B N 1
ATOM 1626 C CA . PHE B 1 53 ? -5.836 -11.516 -13.359 1 98.88 53 PHE B CA 1
ATOM 1627 C C . PHE B 1 53 ? -4.32 -11.445 -13.227 1 98.88 53 PHE B C 1
ATOM 1629 O O . PHE B 1 53 ? -3.799 -10.883 -12.266 1 98.88 53 PHE B O 1
ATOM 1636 N N . VAL B 1 54 ? -3.584 -11.969 -14.164 1 98.94 54 VAL B N 1
ATOM 1637 C CA . VAL B 1 54 ? -2.127 -12.023 -14.133 1 98.94 54 VAL B CA 1
ATOM 1638 C C . VAL B 1 54 ? -1.557 -11.25 -15.328 1 98.94 54 VAL B C 1
ATOM 1640 O O . VAL B 1 54 ? -1.962 -11.477 -16.469 1 98.94 54 VAL B O 1
ATOM 1643 N N . THR B 1 55 ? -0.641 -10.367 -15.094 1 98.81 55 THR B N 1
ATOM 1644 C CA . THR B 1 55 ? 0.12 -9.672 -16.125 1 98.81 55 THR B CA 1
ATOM 1645 C C . THR B 1 55 ? 1.619 -9.82 -15.891 1 98.81 55 THR B C 1
ATOM 1647 O O . THR B 1 55 ? 2.098 -9.641 -14.773 1 98.81 55 THR B O 1
ATOM 1650 N N . GLU B 1 56 ? 2.357 -10.242 -16.891 1 98.31 56 GLU B N 1
ATOM 1651 C CA . GLU B 1 56 ? 3.816 -10.273 -16.844 1 98.31 56 GLU B CA 1
ATOM 1652 C C . GLU B 1 56 ? 4.414 -9.023 -17.484 1 98.31 56 GLU B C 1
ATOM 1654 O O . GLU B 1 56 ? 4.059 -8.664 -18.609 1 98.31 56 GLU B O 1
ATOM 1659 N N . GLN B 1 57 ? 5.285 -8.398 -16.734 1 98.31 57 GLN B N 1
ATOM 1660 C CA . GLN B 1 57 ? 5.938 -7.191 -17.234 1 98.31 57 GLN B CA 1
ATOM 1661 C C . GLN B 1 57 ? 7.227 -6.902 -16.469 1 98.31 57 GLN B C 1
ATOM 1663 O O . GLN B 1 57 ? 7.355 -7.258 -15.305 1 98.31 57 GLN B O 1
ATOM 1668 N N . ASP B 1 58 ? 8.188 -6.289 -17.156 1 98.56 58 ASP B N 1
ATOM 1669 C CA . ASP B 1 58 ? 9.414 -5.844 -16.5 1 98.56 58 ASP B CA 1
ATOM 1670 C C . ASP B 1 58 ? 9.219 -4.488 -15.828 1 98.56 58 ASP B C 1
ATOM 1672 O O . ASP B 1 58 ? 9.602 -3.455 -16.391 1 98.56 58 ASP B O 1
ATOM 1676 N N . ILE B 1 59 ? 8.672 -4.512 -14.625 1 97.94 59 ILE B N 1
ATOM 1677 C CA . ILE B 1 59 ? 8.18 -3.293 -13.992 1 97.94 59 ILE B CA 1
ATOM 1678 C C . ILE B 1 59 ? 9.359 -2.422 -13.562 1 97.94 59 ILE B C 1
ATOM 1680 O O . ILE B 1 59 ? 9.25 -1.193 -13.531 1 97.94 59 ILE B O 1
A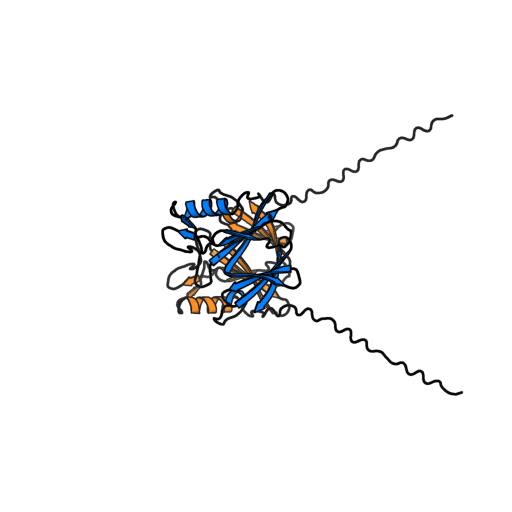TOM 1684 N N . ASN B 1 60 ? 10.555 -3.055 -13.273 1 98.19 60 ASN B N 1
ATOM 1685 C CA . ASN B 1 60 ? 11.656 -2.264 -12.734 1 98.19 60 ASN B CA 1
ATOM 1686 C C . ASN B 1 60 ? 12.805 -2.158 -13.734 1 98.19 60 ASN B C 1
ATOM 1688 O O . ASN B 1 60 ? 13.914 -1.754 -13.375 1 98.19 60 ASN B O 1
ATOM 1692 N N . ASN B 1 61 ? 12.609 -2.582 -14.984 1 97.88 61 ASN B N 1
ATOM 1693 C CA . ASN B 1 61 ? 13.516 -2.367 -16.109 1 97.88 61 ASN B CA 1
ATOM 1694 C C . ASN B 1 61 ? 14.836 -3.107 -15.906 1 97.88 61 ASN B C 1
ATOM 1696 O O . ASN B 1 61 ? 15.898 -2.596 -16.266 1 97.88 61 ASN B O 1
ATOM 1700 N N . ASP B 1 62 ? 14.859 -4.324 -15.297 1 98.25 62 ASP B N 1
ATOM 1701 C CA . ASP B 1 62 ? 16.109 -5.043 -15.07 1 98.25 62 ASP B CA 1
ATOM 1702 C C . ASP B 1 62 ? 16.234 -6.246 -16 1 98.25 62 ASP B C 1
ATOM 1704 O O . ASP B 1 62 ? 17.141 -7.066 -15.852 1 98.25 62 ASP B O 1
ATOM 1708 N N . GLY B 1 63 ? 15.25 -6.383 -16.828 1 97.88 63 GLY B N 1
ATOM 1709 C CA . GLY B 1 63 ? 15.312 -7.422 -17.844 1 97.88 63 GLY B CA 1
ATOM 1710 C C . GLY B 1 63 ? 14.625 -8.711 -17.422 1 97.88 63 GLY B C 1
ATOM 1711 O O . GLY B 1 63 ? 14.516 -9.648 -18.219 1 97.88 63 GLY B O 1
ATOM 1712 N N . LEU B 1 64 ? 14.164 -8.844 -16.219 1 98.38 64 LEU B N 1
ATOM 1713 C CA . LEU B 1 64 ? 13.438 -10.016 -15.734 1 98.38 64 LEU B CA 1
ATOM 1714 C C . LEU B 1 64 ? 11.938 -9.773 -15.781 1 98.38 64 LEU B C 1
ATOM 1716 O O . LEU B 1 64 ? 11.477 -8.633 -15.648 1 98.38 64 LEU B O 1
ATOM 1720 N N . LYS B 1 65 ? 11.164 -10.797 -15.938 1 98.12 65 LYS B N 1
ATOM 1721 C CA . LYS B 1 65 ? 9.711 -10.68 -16 1 98.12 65 LYS B CA 1
ATOM 1722 C C . LYS B 1 65 ? 9.102 -10.672 -14.602 1 98.12 65 LYS B C 1
ATOM 1724 O O . LYS B 1 65 ? 9.109 -11.695 -13.906 1 98.12 65 LYS B O 1
ATOM 1729 N N . ASP B 1 66 ? 8.57 -9.57 -14.242 1 98.75 66 ASP B N 1
ATOM 1730 C CA . ASP B 1 66 ? 7.836 -9.422 -12.992 1 98.75 66 ASP B CA 1
ATOM 1731 C C . ASP B 1 66 ? 6.363 -9.773 -13.18 1 98.75 66 ASP B C 1
ATOM 1733 O O . ASP B 1 66 ? 5.934 -10.109 -14.281 1 98.75 66 ASP B O 1
ATOM 1737 N N . ILE B 1 67 ? 5.578 -9.789 -12.016 1 98.81 67 ILE B N 1
ATOM 1738 C CA . ILE B 1 67 ? 4.172 -10.18 -12.055 1 98.81 67 ILE B CA 1
ATOM 1739 C C . ILE B 1 67 ? 3.324 -9.125 -11.352 1 98.81 67 ILE B C 1
ATOM 1741 O O . ILE B 1 67 ? 3.68 -8.648 -10.266 1 98.81 67 ILE B O 1
ATOM 1745 N N . VAL B 1 68 ? 2.266 -8.711 -12.031 1 98.94 68 VAL B N 1
ATOM 1746 C CA . VAL B 1 68 ? 1.236 -7.895 -11.391 1 98.94 68 VAL B CA 1
ATOM 1747 C C . VAL B 1 68 ? -0.055 -8.695 -11.266 1 98.94 68 VAL B C 1
ATOM 1749 O O . VAL B 1 68 ? -0.542 -9.266 -12.242 1 98.94 68 VAL B O 1
ATOM 1752 N N . ILE B 1 69 ? -0.558 -8.797 -10.047 1 98.94 69 ILE B N 1
ATOM 1753 C CA . ILE B 1 69 ? -1.827 -9.461 -9.766 1 98.94 69 ILE B CA 1
ATOM 1754 C C . ILE B 1 69 ? -2.936 -8.422 -9.633 1 98.94 69 ILE B C 1
ATOM 1756 O O . ILE B 1 69 ? -2.793 -7.441 -8.898 1 98.94 69 ILE B O 1
ATOM 1760 N N . ASN B 1 70 ? -4.008 -8.57 -10.359 1 98.94 70 ASN B N 1
ATOM 1761 C CA . ASN B 1 70 ? -5.184 -7.707 -10.344 1 98.94 70 ASN B CA 1
ATOM 1762 C C . ASN B 1 70 ? -6.328 -8.336 -9.547 1 98.94 70 ASN B C 1
ATOM 1764 O O . ASN B 1 70 ? -7.051 -9.188 -10.07 1 98.94 70 ASN B O 1
ATOM 1768 N N . GLU B 1 71 ? -6.605 -7.863 -8.383 1 98.56 71 GLU B N 1
ATOM 1769 C CA . GLU B 1 71 ? -7.645 -8.461 -7.551 1 98.56 71 GLU B CA 1
ATOM 1770 C C . GLU B 1 71 ? -9.039 -8.125 -8.078 1 98.56 71 GLU B C 1
ATOM 1772 O O . GLU B 1 71 ? -10.023 -8.758 -7.691 1 98.56 71 GLU B O 1
ATOM 1777 N N . GLY B 1 72 ? -9.109 -7.125 -8.961 1 98.75 72 GLY B N 1
ATOM 1778 C CA . GLY B 1 72 ? -10.375 -6.809 -9.594 1 98.75 72 GLY B CA 1
ATOM 1779 C C . GLY B 1 72 ? -10.875 -7.902 -10.523 1 98.75 72 GLY B C 1
ATOM 1780 O O . GLY B 1 72 ? -12.039 -7.902 -10.922 1 98.75 72 GLY B O 1
ATOM 1781 N N . GLU B 1 73 ? -10.047 -8.82 -10.828 1 98.88 73 GLU B N 1
ATOM 1782 C CA . GLU B 1 73 ? -10.398 -9.906 -11.742 1 98.88 73 GLU B CA 1
ATOM 1783 C C . GLU B 1 73 ? -10.734 -11.18 -10.984 1 98.88 73 GLU B C 1
ATOM 1785 O O . GLU B 1 73 ? -10.883 -12.25 -11.586 1 98.88 73 GLU B O 1
ATOM 1790 N N . ILE B 1 74 ? -10.828 -11.18 -9.703 1 98.81 74 ILE B N 1
ATOM 1791 C CA . ILE B 1 74 ? -11.211 -12.305 -8.867 1 98.81 74 ILE B CA 1
ATOM 1792 C C . ILE B 1 74 ? -12.711 -12.258 -8.586 1 98.81 74 ILE B C 1
ATOM 1794 O O . ILE B 1 74 ? -13.25 -11.203 -8.25 1 98.81 74 ILE B O 1
ATOM 1798 N N . THR B 1 75 ? -13.375 -13.312 -8.797 1 98.88 75 THR B N 1
ATOM 1799 C CA . THR B 1 75 ? -14.75 -13.484 -8.336 1 98.88 75 THR B CA 1
ATOM 1800 C C . THR B 1 75 ? -14.805 -14.438 -7.152 1 98.88 75 THR B C 1
ATOM 1802 O O . THR B 1 75 ? -14.312 -15.57 -7.23 1 98.88 75 THR B O 1
ATOM 1805 N N . CYS B 1 76 ? -15.273 -13.961 -6.074 1 98.56 76 CYS B N 1
ATOM 1806 C CA . CYS B 1 76 ? -15.367 -14.727 -4.832 1 98.56 76 CYS B CA 1
ATOM 1807 C C . CYS B 1 76 ? -16.828 -14.984 -4.461 1 98.56 76 CYS B C 1
ATOM 1809 O O . CYS B 1 76 ? -17.531 -14.078 -4.039 1 98.56 76 CYS B O 1
ATOM 1811 N N . LYS B 1 77 ? -17.266 -16.266 -4.578 1 97.81 77 LYS B N 1
ATOM 1812 C CA . LYS B 1 77 ? -18.641 -16.641 -4.258 1 97.81 77 LYS B CA 1
ATOM 1813 C C . LYS B 1 77 ? -19.641 -15.75 -4.977 1 97.81 77 LYS B C 1
ATOM 1815 O O . LYS B 1 77 ? -20.594 -15.258 -4.367 1 97.81 77 LYS B O 1
ATOM 1820 N N . GLY B 1 78 ? -19.266 -15.43 -6.176 1 97.81 78 GLY B N 1
ATOM 1821 C CA . GLY B 1 78 ? -20.188 -14.703 -7.039 1 97.81 78 GLY B CA 1
ATOM 1822 C C . GLY B 1 78 ? -19.953 -13.203 -7.023 1 97.81 78 GLY B C 1
ATOM 1823 O O . GLY B 1 78 ? -20.5 -12.469 -7.848 1 97.81 78 GLY B O 1
ATOM 1824 N N . GLU B 1 79 ? -19.125 -12.711 -6.109 1 97.56 79 GLU B N 1
ATOM 1825 C CA . GLU B 1 79 ? -18.828 -11.289 -6.016 1 97.56 79 GLU B CA 1
ATOM 1826 C C . GLU B 1 79 ? -17.5 -10.953 -6.695 1 97.56 79 GLU B C 1
ATOM 1828 O O . GLU B 1 79 ? -16.453 -11.453 -6.293 1 97.56 79 GLU B O 1
ATOM 1833 N N . LYS B 1 80 ? -17.594 -10.117 -7.719 1 98.19 80 LYS B N 1
ATOM 1834 C CA . LYS B 1 80 ? -16.375 -9.711 -8.422 1 98.19 80 LYS B CA 1
ATOM 1835 C C . LYS B 1 80 ? -15.617 -8.641 -7.637 1 98.19 80 LYS B C 1
ATOM 1837 O O . LYS B 1 80 ? -16.219 -7.699 -7.117 1 98.19 80 LYS B O 1
ATOM 1842 N N . GLY B 1 81 ? -14.312 -8.797 -7.578 1 97.81 81 GLY B N 1
ATOM 1843 C CA . GLY B 1 81 ? -13.484 -7.828 -6.879 1 97.81 81 GLY B CA 1
ATOM 1844 C C . GLY B 1 81 ? -13.812 -7.719 -5.402 1 97.81 81 GLY B C 1
ATOM 1845 O O . GLY B 1 81 ? -14.172 -6.645 -4.918 1 97.81 81 GLY B O 1
ATOM 1846 N N . PRO B 1 82 ? -13.57 -8.812 -4.684 1 96.69 82 PRO B N 1
ATOM 1847 C CA . PRO B 1 82 ? -14.062 -8.805 -3.305 1 96.69 82 PRO B CA 1
ATOM 1848 C C . PRO B 1 82 ? -13.398 -7.734 -2.445 1 96.69 82 PRO B C 1
ATOM 1850 O O . PRO B 1 82 ? -13.969 -7.309 -1.437 1 96.69 82 PRO B O 1
ATOM 1853 N N . ASP B 1 83 ? -12.25 -7.293 -2.848 1 96.75 83 ASP B N 1
ATOM 1854 C CA . ASP B 1 83 ? -11.547 -6.293 -2.049 1 96.75 83 ASP B CA 1
ATOM 1855 C C . ASP B 1 83 ? -11.547 -4.934 -2.746 1 96.75 83 ASP B C 1
ATOM 1857 O O . ASP B 1 83 ? -10.828 -4.02 -2.34 1 96.75 83 ASP B O 1
ATOM 1861 N N . CYS B 1 84 ? -12.359 -4.793 -3.787 1 97.69 84 CYS B N 1
ATOM 1862 C CA . CYS B 1 84 ? -12.484 -3.518 -4.48 1 97.69 84 CYS B CA 1
ATOM 1863 C C . CYS B 1 84 ? -13.453 -2.592 -3.754 1 97.69 84 CYS B C 1
ATOM 1865 O O . CYS B 1 84 ? -14.328 -3.057 -3.02 1 97.69 84 CYS B O 1
ATOM 1867 N N . THR B 1 85 ? -13.195 -1.332 -3.865 1 94.81 85 THR B N 1
ATOM 1868 C CA . THR B 1 85 ? -14.117 -0.278 -3.465 1 94.81 85 THR B CA 1
ATOM 1869 C C . THR B 1 85 ? -14.336 0.713 -4.605 1 94.81 85 THR B C 1
ATOM 1871 O O . THR B 1 85 ? -13.859 0.498 -5.723 1 94.81 85 THR B O 1
ATOM 1874 N N . ASP B 1 86 ? -15.102 1.757 -4.293 1 94.56 86 ASP B N 1
ATOM 1875 C CA . ASP B 1 86 ? -15.305 2.807 -5.289 1 94.56 86 ASP B CA 1
ATOM 1876 C C . ASP B 1 86 ? -13.984 3.496 -5.633 1 94.56 86 ASP B C 1
ATOM 1878 O O . ASP B 1 86 ? -13.898 4.219 -6.625 1 94.56 86 ASP B O 1
ATOM 1882 N N . GLU B 1 87 ? -13 3.166 -4.871 1 96.88 87 GLU B N 1
ATOM 1883 C CA . GLU B 1 87 ? -11.734 3.865 -5.07 1 96.88 87 GLU B CA 1
ATOM 1884 C C . GLU B 1 87 ? -10.758 3.012 -5.875 1 96.88 87 GLU B C 1
ATOM 1886 O O . GLU B 1 87 ? -9.594 3.385 -6.039 1 96.88 87 GLU B O 1
ATOM 1891 N N . GLY B 1 88 ? -11.242 1.88 -6.316 1 98.25 88 GLY B N 1
ATOM 1892 C CA . GLY B 1 88 ? -10.414 1.014 -7.145 1 98.25 88 GLY B CA 1
ATOM 1893 C C . GLY B 1 88 ? -10.172 -0.349 -6.527 1 98.25 88 GLY B C 1
ATOM 1894 O O . GLY B 1 88 ? -10.812 -0.712 -5.539 1 98.25 88 GLY B O 1
ATOM 1895 N N . CYS B 1 89 ? -9.297 -1.084 -7.211 1 98.69 89 CYS B N 1
ATOM 1896 C CA . CYS B 1 89 ? -9.016 -2.461 -6.824 1 98.69 89 CYS B CA 1
ATOM 1897 C C . CYS B 1 89 ? -7.531 -2.641 -6.512 1 98.69 89 CYS B C 1
ATOM 1899 O O . CYS B 1 89 ? -6.68 -2.023 -7.152 1 98.69 89 CYS B O 1
ATOM 1901 N N . PRO B 1 90 ? -7.242 -3.541 -5.551 1 98.5 90 PRO B N 1
ATOM 1902 C CA . PRO B 1 90 ? -5.828 -3.791 -5.266 1 98.5 90 PRO B CA 1
ATOM 1903 C C . PRO B 1 90 ? -5.094 -4.434 -6.438 1 98.5 90 PRO B C 1
ATOM 1905 O O . PRO B 1 90 ? -5.648 -5.297 -7.121 1 98.5 90 PRO B O 1
ATOM 1908 N N . ARG B 1 91 ? -3.924 -3.91 -6.641 1 98.81 91 ARG B N 1
ATOM 1909 C CA . ARG B 1 91 ? -2.883 -4.543 -7.445 1 98.81 91 ARG B CA 1
ATOM 1910 C C . ARG B 1 91 ? -1.691 -4.945 -6.582 1 98.81 91 ARG B C 1
ATOM 1912 O O . ARG B 1 91 ? -1.189 -4.141 -5.797 1 98.81 91 ARG B O 1
ATOM 1919 N N . ASN B 1 92 ? -1.323 -6.191 -6.691 1 98.5 92 ASN B N 1
ATOM 1920 C CA . ASN B 1 92 ? -0.103 -6.648 -6.039 1 98.5 92 ASN B CA 1
ATOM 1921 C C . ASN B 1 92 ? 1.054 -6.766 -7.027 1 98.5 92 ASN B C 1
ATOM 1923 O O . ASN B 1 92 ? 0.928 -7.418 -8.062 1 98.5 92 ASN B O 1
ATOM 1927 N N . PHE B 1 93 ? 2.15 -6.156 -6.688 1 98.56 93 PHE B N 1
ATOM 1928 C CA . PHE B 1 93 ? 3.32 -6.125 -7.559 1 98.56 93 PHE B CA 1
ATOM 1929 C C . PHE B 1 93 ? 4.41 -7.055 -7.035 1 98.56 93 PHE B C 1
ATOM 1931 O O . PHE B 1 93 ? 4.891 -6.883 -5.91 1 98.56 93 PHE B O 1
ATOM 1938 N N . TYR B 1 94 ? 4.758 -8.055 -7.855 1 98.06 94 TYR B N 1
ATOM 1939 C CA . TYR B 1 94 ? 5.805 -9.016 -7.52 1 98.06 94 TYR B CA 1
ATOM 1940 C C . TYR B 1 94 ? 7.031 -8.82 -8.398 1 98.06 94 TYR B C 1
ATOM 1942 O O . TYR B 1 94 ? 6.926 -8.836 -9.633 1 98.06 94 TYR B O 1
ATOM 1950 N N . LEU B 1 95 ? 8.18 -8.648 -7.797 1 97.75 95 LEU B N 1
ATOM 1951 C CA . LEU B 1 95 ? 9.43 -8.555 -8.539 1 97.75 95 LEU B CA 1
ATOM 1952 C C . LEU B 1 95 ? 10.148 -9.898 -8.57 1 97.75 95 LEU B C 1
ATOM 1954 O O . LEU B 1 95 ? 10.211 -10.602 -7.559 1 97.75 95 LEU B O 1
ATOM 1958 N N . GLN B 1 96 ? 10.633 -10.258 -9.758 1 97.81 96 GLN B N 1
ATOM 1959 C CA . GLN B 1 96 ? 11.484 -11.43 -9.891 1 97.81 96 GLN B CA 1
ATOM 1960 C C . GLN B 1 96 ? 12.93 -11.109 -9.508 1 97.81 96 GLN B C 1
ATOM 1962 O O . GLN B 1 96 ? 13.438 -10.031 -9.828 1 97.81 96 GLN B O 1
ATOM 1967 N N . VAL B 1 97 ? 13.531 -12.039 -8.852 1 95.38 97 VAL B N 1
ATOM 1968 C CA . VAL B 1 97 ? 14.945 -11.836 -8.531 1 95.38 97 VAL B CA 1
ATOM 1969 C C . VAL B 1 97 ? 15.805 -12.75 -9.406 1 95.38 97 VAL B C 1
ATOM 1971 O O . VAL B 1 97 ? 15.32 -13.742 -9.953 1 95.38 97 VAL B O 1
ATOM 1974 N N . ALA B 1 98 ? 17.062 -12.414 -9.562 1 94.38 98 ALA B N 1
ATOM 1975 C CA . ALA B 1 98 ? 17.953 -13.078 -10.508 1 94.38 98 ALA B CA 1
ATOM 1976 C C . ALA B 1 98 ? 18.125 -14.555 -10.156 1 94.38 98 ALA B C 1
ATOM 1978 O O . ALA B 1 98 ? 18.219 -15.398 -11.047 1 94.38 98 ALA B O 1
ATOM 1979 N N . GLU B 1 99 ? 18.141 -14.914 -8.93 1 91.5 99 GLU B N 1
ATOM 1980 C CA . GLU B 1 99 ? 18.375 -16.281 -8.477 1 91.5 99 GLU B CA 1
ATOM 1981 C C . GLU B 1 99 ? 17.125 -17.141 -8.68 1 91.5 99 GLU B C 1
ATOM 1983 O O . GLU B 1 99 ? 17.188 -18.375 -8.594 1 91.5 99 GLU B O 1
ATOM 1988 N N . GLY B 1 100 ? 16.078 -16.5 -8.992 1 92.56 100 GLY B N 1
ATOM 1989 C CA . GLY B 1 100 ? 14.805 -17.188 -9.133 1 92.56 100 GLY B CA 1
ATOM 1990 C C . GLY B 1 100 ? 13.812 -16.828 -8.047 1 92.56 100 GLY B C 1
ATOM 1991 O O . GLY B 1 100 ? 14.203 -16.438 -6.945 1 92.56 100 GLY B O 1
ATOM 1992 N N . GLY B 1 101 ? 12.539 -16.891 -8.375 1 95.88 101 GLY B N 1
ATOM 1993 C CA . GLY B 1 101 ? 11.5 -16.578 -7.41 1 95.88 101 GLY B CA 1
ATOM 1994 C C . GLY B 1 101 ? 11.094 -15.109 -7.43 1 95.88 101 GLY B C 1
ATOM 1995 O O . GLY B 1 101 ? 11.57 -14.336 -8.258 1 95.88 101 GLY B O 1
ATOM 1996 N N . TYR B 1 102 ? 10.133 -14.82 -6.609 1 97.06 102 TYR B N 1
ATOM 1997 C CA . TYR B 1 102 ? 9.516 -13.5 -6.551 1 97.06 102 TYR B CA 1
ATOM 1998 C C . TYR B 1 102 ? 9.297 -13.062 -5.109 1 97.06 102 TYR B C 1
ATOM 2000 O O . TYR B 1 102 ? 9.258 -13.898 -4.199 1 97.06 102 TYR B O 1
ATOM 2008 N N . PHE B 1 103 ? 9.141 -11.852 -4.887 1 93.75 103 PHE B N 1
ATOM 2009 C CA . PHE B 1 103 ? 8.562 -11.336 -3.65 1 93.75 103 PHE B CA 1
ATOM 2010 C C . PHE B 1 103 ? 7.66 -10.141 -3.934 1 93.75 103 PHE B C 1
ATOM 2012 O O . PHE B 1 103 ? 7.852 -9.438 -4.93 1 93.75 103 PHE B O 1
ATOM 2019 N N . MET B 1 104 ? 6.605 -9.945 -3.143 1 94.69 104 MET B N 1
ATOM 2020 C CA . MET B 1 104 ? 5.703 -8.805 -3.279 1 94.69 104 MET B CA 1
ATOM 2021 C C . MET B 1 104 ? 6.379 -7.52 -2.814 1 94.69 104 MET B C 1
ATOM 2023 O O . MET B 1 104 ? 6.754 -7.398 -1.646 1 94.69 104 MET B O 1
ATOM 2027 N N . VAL B 1 105 ? 6.473 -6.539 -3.645 1 94.44 105 VAL B N 1
ATOM 2028 C CA . VAL B 1 105 ? 7.191 -5.32 -3.293 1 94.44 105 VAL B CA 1
ATOM 2029 C C . VAL B 1 105 ? 6.203 -4.238 -2.859 1 94.44 105 VAL B C 1
ATOM 2031 O O . VAL B 1 105 ? 6.535 -3.377 -2.043 1 94.44 105 VAL B O 1
ATOM 2034 N N . ALA B 1 106 ? 4.973 -4.363 -3.377 1 95.81 106 ALA B N 1
ATOM 2035 C CA . ALA B 1 106 ? 3.986 -3.34 -3.037 1 95.81 106 ALA B CA 1
ATOM 2036 C C . ALA B 1 106 ? 2.578 -3.793 -3.41 1 95.81 106 ALA B C 1
ATOM 2038 O O . ALA B 1 106 ? 2.408 -4.711 -4.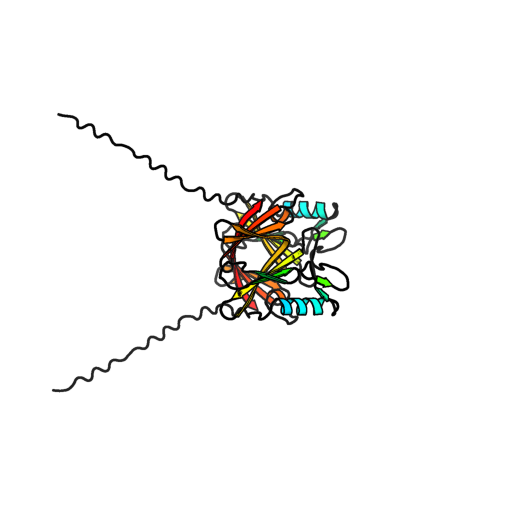215 1 95.81 106 ALA B O 1
ATOM 2039 N N . THR B 1 107 ? 1.623 -3.195 -2.781 1 97.19 107 THR B N 1
ATOM 2040 C CA . THR B 1 107 ? 0.212 -3.234 -3.148 1 97.19 107 THR B CA 1
ATOM 2041 C C . THR B 1 107 ? -0.335 -1.822 -3.346 1 97.19 107 THR B C 1
ATOM 2043 O O . THR B 1 107 ? -0.006 -0.913 -2.582 1 97.19 107 THR B O 1
ATOM 2046 N N . ALA B 1 108 ? -1.103 -1.641 -4.355 1 97.69 108 ALA B N 1
ATOM 2047 C CA . ALA B 1 108 ? -1.726 -0.34 -4.582 1 97.69 108 ALA B CA 1
ATOM 2048 C C . ALA B 1 108 ? -3.176 -0.496 -5.031 1 97.69 108 ALA B C 1
ATOM 2050 O O . ALA B 1 108 ? -3.49 -1.371 -5.84 1 97.69 108 ALA B O 1
ATOM 2051 N N . ARG B 1 109 ? -4.043 0.305 -4.473 1 98.12 109 ARG B N 1
ATOM 2052 C CA . ARG B 1 109 ? -5.418 0.378 -4.953 1 98.12 109 ARG B CA 1
ATOM 2053 C C . ARG B 1 109 ? -5.551 1.393 -6.086 1 98.12 109 ARG B C 1
ATOM 2055 O O . ARG B 1 109 ? -5.301 2.584 -5.891 1 98.12 109 ARG B O 1
ATOM 2062 N N . ILE B 1 110 ? -5.957 0.875 -7.234 1 98.81 110 ILE B N 1
ATOM 2063 C CA . ILE B 1 110 ? -5.984 1.741 -8.406 1 98.81 110 ILE B CA 1
ATOM 2064 C C . ILE B 1 110 ? -7.184 1.384 -9.281 1 98.81 110 ILE B C 1
ATOM 2066 O O . ILE B 1 110 ? -7.727 0.282 -9.18 1 98.81 110 ILE B O 1
ATOM 2070 N N . TYR B 1 111 ? -7.605 2.352 -10.133 1 98.81 111 TYR B N 1
ATOM 2071 C CA . TYR B 1 111 ? -8.609 2.072 -11.156 1 98.81 111 TYR B CA 1
ATOM 2072 C C . TYR B 1 111 ? -7.996 1.301 -12.32 1 98.81 111 TYR B C 1
ATOM 2074 O O . TYR B 1 111 ? -8.672 0.492 -12.961 1 98.81 111 TYR B O 1
ATOM 2082 N N . GLY B 1 112 ? -6.801 1.6 -12.609 1 98.69 112 GLY B N 1
ATOM 2083 C CA . GLY B 1 112 ? -6.012 1.015 -13.68 1 98.69 112 GLY B CA 1
ATOM 2084 C C . GLY B 1 112 ? -4.656 1.671 -13.852 1 98.69 112 GLY B C 1
ATOM 2085 O O . GLY B 1 112 ? -4.305 2.584 -13.102 1 98.69 112 GLY B O 1
ATOM 2086 N N . TYR B 1 113 ? -3.887 1.098 -14.828 1 98.81 113 TYR B N 1
ATOM 2087 C CA . TYR B 1 113 ? -2.604 1.737 -15.102 1 98.81 113 TYR B CA 1
ATOM 2088 C C . TYR B 1 113 ? -2.172 1.504 -16.547 1 98.81 113 TYR B C 1
ATOM 2090 O O . TYR B 1 113 ? -2.605 0.54 -17.188 1 98.81 113 TYR B O 1
ATOM 2098 N N . ASP B 1 114 ? -1.339 2.389 -16.984 1 98.56 114 ASP B N 1
ATOM 2099 C CA . ASP B 1 114 ? -0.582 2.211 -18.219 1 98.56 114 ASP B CA 1
ATOM 2100 C C . ASP B 1 114 ? 0.903 2.004 -17.938 1 98.56 114 ASP B C 1
ATOM 2102 O O . ASP B 1 114 ? 1.442 2.584 -16.984 1 98.56 114 ASP B O 1
ATOM 2106 N N . PHE B 1 115 ? 1.404 1.129 -18.688 1 98.62 115 PHE B N 1
ATOM 2107 C CA . PHE B 1 115 ? 2.84 0.879 -18.641 1 98.62 115 PHE B CA 1
ATOM 2108 C C . PHE B 1 115 ? 3.514 1.392 -19.906 1 98.62 115 PHE B C 1
ATOM 2110 O O . PHE B 1 115 ? 3.512 0.711 -20.938 1 98.62 115 PHE B O 1
ATOM 2117 N N . ILE B 1 116 ? 4.211 2.562 -19.781 1 98.38 116 ILE B N 1
ATOM 2118 C CA . ILE B 1 116 ? 4.629 3.256 -20.984 1 98.38 116 ILE B CA 1
ATOM 2119 C C . ILE B 1 116 ? 6.086 3.691 -20.859 1 98.38 116 ILE B C 1
ATOM 2121 O O . ILE B 1 116 ? 6.629 3.746 -19.75 1 98.38 116 ILE B O 1
ATOM 2125 N N . GLN B 1 117 ? 6.637 4.035 -22.016 1 97.38 117 GLN B N 1
ATOM 2126 C CA . GLN B 1 117 ? 8.008 4.523 -22.047 1 97.38 117 GLN B CA 1
ATOM 2127 C C . GLN B 1 117 ? 8.062 6.035 -21.859 1 97.38 117 GLN B C 1
ATOM 2129 O O . GLN B 1 117 ? 7.297 6.77 -22.484 1 97.38 117 GLN B O 1
ATOM 2134 N N . ARG B 1 118 ? 8.82 6.441 -20.891 1 95.38 118 ARG B N 1
ATOM 2135 C CA . ARG B 1 118 ? 9.156 7.852 -20.719 1 95.38 118 ARG B CA 1
ATOM 2136 C C . ARG B 1 118 ? 10.664 8.047 -20.609 1 95.38 118 ARG B C 1
ATOM 2138 O O . ARG B 1 118 ? 11.312 7.496 -19.719 1 95.38 118 ARG B O 1
ATOM 2145 N N . PHE B 1 119 ? 11.305 8.828 -21.562 1 92 119 PHE B N 1
ATOM 2146 C CA . PHE B 1 119 ? 12.727 9.148 -21.594 1 92 119 PHE B CA 1
ATOM 2147 C C . PHE B 1 119 ? 13.57 7.887 -21.484 1 92 119 PHE B C 1
ATOM 2149 O O . PHE B 1 119 ? 14.484 7.809 -20.656 1 92 119 PHE B O 1
ATOM 2156 N N . GLY B 1 120 ? 13.18 6.789 -22.188 1 94.19 120 GLY B N 1
ATOM 2157 C CA . GLY B 1 120 ? 13.977 5.574 -22.328 1 94.19 120 GLY B CA 1
ATOM 2158 C C . GLY B 1 120 ? 13.703 4.57 -21.219 1 94.19 120 GLY B C 1
ATOM 2159 O O . GLY B 1 120 ? 14.281 3.477 -21.219 1 94.19 120 GLY B O 1
ATOM 2160 N N . ASN B 1 121 ? 12.875 4.941 -20.266 1 96.62 121 ASN B N 1
ATOM 2161 C CA . ASN B 1 121 ? 12.516 4.035 -19.188 1 96.62 121 ASN B CA 1
ATOM 2162 C C . ASN B 1 121 ? 11.023 3.723 -19.188 1 96.62 121 ASN B C 1
ATOM 2164 O O . ASN B 1 121 ? 10.211 4.57 -19.562 1 96.62 121 ASN B O 1
ATOM 2168 N N . MET B 1 122 ? 10.719 2.469 -18.797 1 98.25 122 MET B N 1
ATOM 2169 C CA . MET B 1 122 ? 9.312 2.143 -18.578 1 98.25 122 MET B CA 1
ATOM 2170 C C . MET B 1 122 ? 8.828 2.668 -17.234 1 98.25 122 MET B C 1
ATOM 2172 O O . MET B 1 122 ? 9.539 2.555 -16.219 1 98.25 122 MET B O 1
ATOM 2176 N N . VAL B 1 123 ? 7.656 3.299 -17.219 1 98.5 123 VAL B N 1
ATOM 2177 C CA . VAL B 1 123 ? 7.066 3.822 -15.992 1 98.5 123 VAL B CA 1
ATOM 2178 C C . VAL B 1 123 ? 5.613 3.369 -15.883 1 98.5 123 VAL B C 1
ATOM 2180 O O . VAL B 1 123 ? 4.98 3.041 -16.891 1 98.5 123 VAL B O 1
ATOM 2183 N N . LEU B 1 124 ? 5.117 3.301 -14.656 1 98.69 124 LEU B N 1
ATOM 2184 C CA . LEU B 1 124 ? 3.707 3.07 -14.367 1 98.69 124 LEU B CA 1
ATOM 2185 C C . LEU B 1 124 ? 2.953 4.391 -14.242 1 98.69 124 LEU B C 1
ATOM 2187 O O . LEU B 1 124 ? 3.314 5.242 -13.43 1 98.69 124 LEU B O 1
ATOM 2191 N N . VAL B 1 125 ? 1.921 4.574 -15.07 1 98.62 125 VAL B N 1
ATOM 2192 C CA . VAL B 1 125 ? 0.978 5.676 -14.898 1 98.62 125 VAL B CA 1
ATOM 2193 C C . VAL B 1 125 ? -0.322 5.152 -14.289 1 98.62 125 VAL B C 1
ATOM 2195 O O . VAL B 1 125 ? -1.17 4.605 -15 1 98.62 125 VAL B O 1
ATOM 2198 N N . MET B 1 126 ? -0.467 5.391 -13 1 98.75 126 MET B N 1
ATOM 2199 C CA . MET B 1 126 ? -1.575 4.82 -12.242 1 98.75 126 MET B CA 1
ATOM 2200 C C . MET B 1 126 ? -2.727 5.816 -12.133 1 98.75 126 MET B C 1
ATOM 2202 O O . MET B 1 126 ? -2.52 6.969 -11.758 1 98.75 126 MET B O 1
ATOM 2206 N N . LYS B 1 127 ? -3.879 5.371 -12.508 1 98.75 127 LYS B N 1
ATOM 2207 C CA . LYS B 1 127 ? -5.105 6.133 -12.305 1 98.75 127 LYS B CA 1
ATOM 2208 C C . LYS B 1 127 ? -5.754 5.797 -10.969 1 98.75 127 LYS B C 1
ATOM 2210 O O . LYS B 1 127 ? -6.027 4.629 -10.68 1 98.75 127 LYS B O 1
ATOM 2215 N N . MET B 1 128 ? -5.984 6.895 -10.148 1 98.38 128 MET B N 1
ATOM 2216 C CA . MET B 1 128 ? -6.395 6.648 -8.766 1 98.38 128 MET B CA 1
ATOM 2217 C C . MET B 1 128 ? -7.469 7.641 -8.336 1 98.38 128 MET B C 1
ATOM 2219 O O . MET B 1 128 ? -7.707 8.641 -9.016 1 98.38 128 MET B O 1
ATOM 2223 N N . HIS B 1 129 ? -8.188 7.254 -7.262 1 97.44 129 HIS B N 1
ATOM 2224 C CA . HIS B 1 129 ? -9.016 8.25 -6.582 1 97.44 129 HIS B CA 1
ATOM 2225 C C . HIS B 1 129 ? -8.172 9.43 -6.109 1 97.44 129 HIS B C 1
ATOM 2227 O O . HIS B 1 129 ? -7.059 9.25 -5.617 1 97.44 129 HIS B O 1
ATOM 2233 N N . PRO B 1 130 ? -8.664 10.617 -6.172 1 95.62 130 PRO B N 1
ATOM 2234 C CA . PRO B 1 130 ? -7.824 11.797 -5.949 1 95.62 130 PRO B CA 1
ATOM 2235 C C . PRO B 1 130 ? -7.293 11.883 -4.516 1 95.62 130 PRO B C 1
ATOM 2237 O O . PRO B 1 130 ? -6.27 12.523 -4.27 1 95.62 130 PRO B O 1
ATOM 2240 N N . HIS B 1 131 ? -7.91 11.227 -3.568 1 92.12 131 HIS B N 1
ATOM 2241 C CA . HIS B 1 131 ? -7.441 11.266 -2.188 1 92.12 131 HIS B CA 1
ATOM 2242 C C . HIS B 1 131 ? -6.051 10.656 -2.061 1 92.12 131 HIS B C 1
ATOM 2244 O O . HIS B 1 131 ? -5.285 11.023 -1.164 1 92.12 131 HIS B O 1
ATOM 2250 N N . PHE B 1 132 ? -5.609 9.812 -3.057 1 94.44 132 PHE B N 1
ATOM 2251 C CA . PHE B 1 132 ? -4.277 9.227 -3.045 1 94.44 132 PHE B CA 1
ATOM 2252 C C . PHE B 1 132 ? -3.254 10.188 -3.631 1 94.44 132 PHE B C 1
ATOM 2254 O O . PHE B 1 132 ? -2.047 9.945 -3.545 1 94.44 132 PHE B O 1
ATOM 2261 N N . CYS B 1 133 ? -3.723 11.289 -4.141 1 94.12 133 CYS B N 1
ATOM 2262 C CA . CYS B 1 133 ? -2.863 12.305 -4.738 1 94.12 133 CYS B CA 1
ATOM 2263 C C . CYS B 1 133 ? -2.959 13.617 -3.973 1 94.12 133 CYS B C 1
ATOM 2265 O O . CYS B 1 133 ? -2.686 14.688 -4.527 1 94.12 133 CYS B O 1
ATOM 2267 N N . ASP B 1 134 ? -3.453 13.57 -2.818 1 90.75 134 ASP B N 1
ATOM 2268 C CA . ASP B 1 134 ? -3.564 14.727 -1.937 1 90.75 134 ASP B CA 1
ATOM 2269 C C . ASP B 1 134 ? -4.512 15.773 -2.521 1 90.75 134 ASP B C 1
ATOM 2271 O O . ASP B 1 134 ? -4.254 16.984 -2.426 1 90.75 134 ASP B O 1
ATOM 2275 N N . ARG B 1 135 ? -5.508 15.281 -3.232 1 92.44 135 ARG B N 1
ATOM 2276 C CA . ARG B 1 135 ? -6.516 16.172 -3.803 1 92.44 135 ARG B CA 1
ATOM 2277 C C . ARG B 1 135 ? -7.879 15.93 -3.16 1 92.44 135 ARG B C 1
ATOM 2279 O O . ARG B 1 135 ? -8.148 14.844 -2.648 1 92.44 135 ARG B O 1
ATOM 2286 N N . THR B 1 136 ? -8.734 16.953 -3.225 1 89.5 136 THR B N 1
ATOM 2287 C CA . THR B 1 136 ? -10.023 16.875 -2.547 1 89.5 136 THR B CA 1
ATOM 2288 C C . THR B 1 136 ? -11.164 16.891 -3.557 1 89.5 136 THR B C 1
ATOM 2290 O O . THR B 1 136 ? -12.328 16.734 -3.186 1 89.5 136 THR B O 1
ATOM 2293 N N . ASP B 1 137 ? -10.797 17.047 -4.797 1 92.12 137 ASP B N 1
ATOM 2294 C CA . ASP B 1 137 ? -11.852 17 -5.809 1 92.12 137 ASP B CA 1
ATOM 2295 C C . ASP B 1 137 ? -12.281 15.562 -6.086 1 92.12 137 ASP B C 1
ATOM 2297 O O . ASP B 1 137 ? -11.953 14.648 -5.32 1 92.12 137 ASP B O 1
ATOM 2301 N N . THR B 1 138 ? -13.109 15.352 -7.168 1 93.25 138 THR B N 1
ATOM 2302 C CA . THR B 1 138 ? -13.688 14.031 -7.375 1 93.25 138 THR B CA 1
ATOM 2303 C C . THR B 1 138 ? -13.117 13.375 -8.633 1 93.25 138 THR B C 1
ATOM 2305 O O . THR B 1 138 ? -13.359 12.195 -8.891 1 93.25 138 THR B O 1
ATOM 2308 N N . GLU B 1 139 ? -12.352 14.086 -9.367 1 96.75 139 GLU B N 1
ATOM 2309 C CA . GLU B 1 139 ? -11.812 13.539 -10.609 1 96.75 139 GLU B CA 1
ATOM 2310 C C . GLU B 1 139 ? -10.617 12.625 -10.328 1 96.75 139 GLU B C 1
ATOM 2312 O O . GLU B 1 139 ? -9.75 12.953 -9.523 1 96.75 139 GLU B O 1
ATOM 2317 N N . PRO B 1 140 ? -10.609 11.539 -11 1 98.06 140 PRO B N 1
ATOM 2318 C CA . PRO B 1 140 ? -9.445 10.672 -10.812 1 98.06 140 PRO B CA 1
ATOM 2319 C C . PRO B 1 140 ? -8.125 11.391 -11.07 1 98.06 140 PRO B C 1
ATOM 2321 O O . PRO B 1 140 ? -8.07 12.328 -11.867 1 98.06 140 PRO B O 1
ATOM 2324 N N . CYS B 1 141 ? -7.145 10.969 -10.398 1 97.62 141 CYS B N 1
ATOM 2325 C CA . CYS B 1 141 ? -5.805 11.531 -10.57 1 97.62 141 CYS B CA 1
ATOM 2326 C C . CYS B 1 141 ? -4.871 10.516 -11.219 1 97.62 141 CYS B C 1
ATOM 2328 O O . CYS B 1 141 ? -5.199 9.328 -11.312 1 97.62 141 CYS B O 1
ATOM 2330 N N . GLU B 1 142 ? -3.748 10.992 -11.734 1 97.94 142 GLU B N 1
ATOM 2331 C CA . GLU B 1 142 ? -2.678 10.156 -12.266 1 97.94 142 GLU B CA 1
ATOM 2332 C C . GLU B 1 142 ? -1.398 10.312 -11.453 1 97.94 142 GLU B C 1
ATOM 2334 O O . GLU B 1 142 ? -0.946 11.43 -11.203 1 97.94 142 GLU B O 1
ATOM 2339 N N . MET B 1 143 ? -0.919 9.242 -11.023 1 97 143 MET B N 1
ATOM 2340 C CA . MET B 1 143 ? 0.41 9.203 -10.422 1 97 143 MET B CA 1
ATOM 2341 C C . MET B 1 143 ? 1.384 8.422 -11.297 1 97 143 MET B C 1
ATOM 2343 O O . MET B 1 143 ? 1.153 7.25 -11.602 1 97 143 MET B O 1
ATOM 2347 N N . THR B 1 144 ? 2.459 9.062 -11.727 1 97.44 144 THR B N 1
ATOM 2348 C CA . THR B 1 144 ? 3.502 8.398 -12.5 1 97.44 144 THR B CA 1
ATOM 2349 C C . THR B 1 144 ? 4.633 7.926 -11.586 1 97.44 144 THR B C 1
ATOM 2351 O O . THR B 1 144 ? 5.203 8.719 -10.836 1 97.44 144 THR B O 1
ATOM 2354 N N . VAL B 1 145 ? 4.949 6.641 -11.703 1 97.44 145 VAL B N 1
ATOM 2355 C CA . VAL B 1 145 ? 5.922 6.023 -10.805 1 97.44 145 VAL B CA 1
ATOM 2356 C C . VAL B 1 145 ? 6.973 5.273 -11.625 1 97.44 145 VAL B C 1
ATOM 2358 O O . VAL B 1 145 ? 6.637 4.551 -12.57 1 97.44 145 VAL B O 1
ATOM 2361 N N . ARG B 1 146 ? 8.242 5.527 -11.305 1 98 146 ARG B N 1
ATOM 2362 C CA . ARG B 1 146 ? 9.336 4.688 -11.781 1 98 146 ARG B CA 1
ATOM 2363 C C . ARG B 1 146 ? 9.797 3.717 -10.703 1 98 146 ARG B C 1
ATOM 2365 O O . ARG B 1 146 ? 9.945 4.102 -9.539 1 98 146 ARG B O 1
ATOM 2372 N N . VAL B 1 147 ? 9.898 2.428 -11.148 1 97.31 147 VAL B N 1
ATOM 2373 C CA . VAL B 1 147 ? 10.43 1.446 -10.203 1 97.31 147 VAL B CA 1
ATOM 2374 C C . VAL B 1 147 ? 11.922 1.227 -10.477 1 97.31 147 VAL B C 1
ATOM 2376 O O . VAL B 1 147 ? 12.305 0.837 -11.578 1 97.31 147 VAL B O 1
ATOM 2379 N N . ARG B 1 148 ? 12.773 1.522 -9.508 1 95 148 ARG B N 1
ATOM 2380 C CA . ARG B 1 148 ? 14.219 1.343 -9.547 1 95 148 ARG B CA 1
ATOM 2381 C C . ARG B 1 148 ? 14.68 0.342 -8.492 1 95 148 ARG B C 1
ATOM 2383 O O . ARG B 1 148 ? 14.703 0.656 -7.301 1 95 148 ARG B O 1
ATOM 2390 N N . GLY B 1 149 ? 15.211 -0.81 -9.047 1 94.94 149 GLY B N 1
ATOM 2391 C CA . GLY B 1 149 ? 15.391 -1.88 -8.078 1 94.94 149 GLY B CA 1
ATOM 2392 C C . GLY B 1 149 ? 14.102 -2.291 -7.395 1 94.94 149 GLY B C 1
ATOM 2393 O O . GLY B 1 149 ? 13.148 -2.697 -8.062 1 94.94 149 GLY B O 1
ATOM 2394 N N . THR B 1 150 ? 14.117 -2.035 -6.066 1 94.5 150 THR B N 1
ATOM 2395 C CA . THR B 1 150 ? 12.906 -2.381 -5.328 1 94.5 150 THR B CA 1
ATOM 2396 C C . THR B 1 150 ? 12.156 -1.124 -4.898 1 94.5 150 THR B C 1
ATOM 2398 O O . THR B 1 150 ? 11.211 -1.198 -4.109 1 94.5 150 THR B O 1
ATOM 2401 N N . LYS B 1 151 ? 12.555 -0.002 -5.406 1 93.19 151 LYS B N 1
ATOM 2402 C CA . LYS B 1 151 ? 12 1.262 -4.934 1 93.19 151 LYS B CA 1
ATOM 2403 C C . LYS B 1 151 ? 11.008 1.837 -5.941 1 93.19 151 LYS B C 1
ATOM 2405 O O . LYS B 1 151 ? 11.305 1.924 -7.133 1 93.19 151 LYS B O 1
ATOM 2410 N N . PHE B 1 152 ? 9.906 2.197 -5.41 1 94.5 152 PHE B N 1
ATOM 2411 C CA . PHE B 1 152 ? 8.953 2.967 -6.199 1 94.5 152 PHE B CA 1
ATOM 2412 C C . PHE B 1 152 ? 9.188 4.461 -6.027 1 94.5 152 PHE B C 1
ATOM 2414 O O . PHE B 1 152 ? 9.039 5 -4.93 1 94.5 152 PHE B O 1
ATOM 2421 N N . VAL B 1 153 ? 9.5 5.109 -7.137 1 93.44 153 VAL B N 1
ATOM 2422 C CA . VAL B 1 153 ? 9.797 6.535 -7.102 1 93.44 153 VAL B CA 1
ATOM 2423 C C . VAL B 1 153 ? 8.688 7.309 -7.82 1 93.44 153 VAL B C 1
ATOM 2425 O O . VAL B 1 153 ? 8.492 7.137 -9.023 1 93.44 153 VAL B O 1
ATOM 2428 N N . THR B 1 154 ? 8 8.141 -7.066 1 93.62 154 THR B N 1
ATOM 2429 C CA . THR B 1 154 ? 6.973 8.969 -7.68 1 93.62 154 THR B CA 1
ATOM 2430 C C . THR B 1 154 ? 7.602 10.086 -8.516 1 93.62 154 THR B C 1
ATOM 2432 O O . THR B 1 154 ? 8.352 10.906 -7.992 1 93.62 154 THR B O 1
ATOM 2435 N N . ILE B 1 155 ? 7.289 10.086 -9.766 1 94.38 155 ILE B N 1
ATOM 2436 C CA . ILE B 1 155 ? 7.789 11.078 -10.711 1 94.38 155 ILE B CA 1
ATOM 2437 C C . ILE B 1 155 ? 6.844 12.281 -10.742 1 94.38 155 ILE B C 1
ATOM 2439 O O . ILE B 1 155 ? 7.289 13.43 -10.766 1 94.38 155 ILE B O 1
ATOM 2443 N N . SER B 1 156 ? 5.574 12.008 -10.758 1 93 156 SER B N 1
ATOM 2444 C CA . SER B 1 156 ? 4.586 13.086 -10.766 1 93 156 SER B CA 1
ATOM 2445 C C . SER B 1 156 ? 3.23 12.586 -10.273 1 93 156 SER B C 1
ATOM 2447 O O . SER B 1 156 ? 2.967 11.383 -10.273 1 93 156 SER B O 1
ATOM 2449 N N . LYS B 1 157 ? 2.48 13.438 -9.758 1 92.69 157 LYS B N 1
ATOM 2450 C CA . LYS B 1 157 ? 1.071 13.258 -9.422 1 92.69 157 LYS B CA 1
ATOM 2451 C C . LYS B 1 157 ? 0.231 14.422 -9.93 1 92.69 157 LYS B C 1
ATOM 2453 O O . LYS B 1 157 ? 0.565 15.586 -9.695 1 92.69 157 LYS B O 1
ATOM 2458 N N . LYS B 1 158 ? -0.764 14.172 -10.758 1 90.62 158 LYS B N 1
ATOM 2459 C CA . LYS B 1 158 ? -1.606 15.234 -11.305 1 90.62 158 LYS B CA 1
ATOM 2460 C C . LYS B 1 158 ? -3.078 14.836 -11.289 1 90.62 158 LYS B C 1
ATOM 2462 O O . LYS B 1 158 ? -3.402 13.648 -11.32 1 90.62 158 LYS B O 1
#